Protein AF-A0A524HQW1-F1 (afdb_monomer_lite)

Structure (mmCIF, N/CA/C/O backbone):
data_AF-A0A524HQW1-F1
#
_entry.id   AF-A0A524HQW1-F1
#
loop_
_atom_site.group_PDB
_atom_site.id
_atom_site.type_symbol
_atom_site.label_atom_id
_atom_site.label_alt_id
_atom_site.label_comp_id
_atom_site.label_asym_id
_atom_site.label_entity_id
_atom_site.label_seq_id
_atom_site.pdbx_PDB_ins_code
_atom_site.Cartn_x
_atom_site.Cartn_y
_atom_site.Cartn_z
_atom_site.occupancy
_atom_site.B_iso_or_equiv
_atom_site.auth_seq_id
_atom_site.auth_comp_id
_atom_site.auth_asym_id
_atom_site.auth_atom_id
_atom_site.pdbx_PDB_model_num
ATOM 1 N N . MET A 1 1 ? 0.789 -18.010 2.939 1.00 49.56 1 MET A N 1
ATOM 2 C CA . MET A 1 1 ? 1.273 -16.750 2.344 1.00 49.56 1 MET A CA 1
ATOM 3 C C . MET A 1 1 ? 0.104 -15.800 2.294 1.00 49.56 1 MET A C 1
ATOM 5 O O . MET A 1 1 ? -0.896 -16.125 1.659 1.00 49.56 1 MET A O 1
ATOM 9 N N . ALA A 1 2 ? 0.187 -14.685 3.008 1.00 73.12 2 ALA A N 1
ATOM 10 C CA . ALA A 1 2 ? -0.835 -13.653 2.907 1.00 73.12 2 ALA A CA 1
ATOM 11 C C . ALA A 1 2 ? -0.793 -13.046 1.493 1.00 73.12 2 ALA A C 1
ATOM 13 O O . ALA A 1 2 ? 0.278 -12.903 0.906 1.00 73.12 2 ALA A O 1
ATOM 14 N N . TYR A 1 3 ? -1.942 -12.669 0.930 1.00 48.28 3 TYR A N 1
ATOM 15 C CA . TYR A 1 3 ? -2.033 -12.062 -0.410 1.00 48.28 3 TYR A CA 1
ATOM 16 C C . TYR A 1 3 ? -1.073 -10.865 -0.586 1.00 48.28 3 TYR A C 1
ATOM 18 O O . TYR A 1 3 ? -0.466 -10.681 -1.642 1.00 48.28 3 TYR A O 1
ATOM 26 N N . ALA A 1 4 ? -0.854 -10.115 0.497 1.00 51.84 4 ALA A N 1
ATOM 27 C CA . ALA A 1 4 ? 0.123 -9.036 0.567 1.00 51.84 4 ALA A CA 1
ATOM 28 C C . ALA A 1 4 ? 1.577 -9.506 0.349 1.00 51.84 4 ALA A C 1
ATOM 30 O O . ALA A 1 4 ? 2.300 -8.875 -0.420 1.00 51.84 4 ALA A O 1
ATOM 31 N N . GLU A 1 5 ? 1.989 -10.624 0.956 1.00 58.69 5 GLU A N 1
ATOM 32 C CA . GLU A 1 5 ? 3.339 -11.194 0.801 1.00 58.69 5 GLU A CA 1
ATOM 33 C C . GLU A 1 5 ? 3.582 -11.676 -0.636 1.00 58.69 5 GLU A C 1
ATOM 35 O O . GLU A 1 5 ? 4.668 -11.508 -1.187 1.00 58.69 5 GLU A O 1
ATOM 40 N N . MET A 1 6 ? 2.556 -12.236 -1.286 1.00 70.81 6 MET A N 1
ATOM 41 C CA . MET A 1 6 ? 2.650 -12.685 -2.679 1.00 70.81 6 MET A CA 1
ATOM 42 C C . MET A 1 6 ? 2.834 -11.505 -3.642 1.00 70.81 6 MET A C 1
ATOM 44 O O . MET A 1 6 ? 3.681 -11.554 -4.537 1.00 70.81 6 MET A O 1
ATOM 48 N N . ILE A 1 7 ? 2.070 -10.427 -3.449 1.00 63.47 7 ILE A N 1
ATOM 49 C CA . ILE A 1 7 ? 2.209 -9.202 -4.247 1.00 63.47 7 ILE A CA 1
ATOM 50 C C . ILE A 1 7 ? 3.592 -8.575 -4.037 1.00 63.47 7 ILE A C 1
ATOM 52 O O . ILE A 1 7 ? 4.204 -8.098 -4.994 1.00 63.47 7 ILE A O 1
ATOM 56 N N . GLU A 1 8 ? 4.107 -8.587 -2.809 1.00 62.47 8 GLU A N 1
ATOM 57 C CA . GLU A 1 8 ? 5.439 -8.079 -2.477 1.00 62.47 8 GLU A CA 1
ATOM 58 C C . GLU A 1 8 ? 6.549 -8.877 -3.167 1.00 62.47 8 GLU A C 1
ATOM 60 O O . GLU A 1 8 ? 7.420 -8.298 -3.829 1.00 62.47 8 GLU A O 1
ATOM 65 N N . ALA A 1 9 ? 6.487 -10.206 -3.083 1.00 68.06 9 ALA A N 1
ATOM 66 C CA . ALA A 1 9 ? 7.421 -11.087 -3.770 1.00 68.06 9 ALA A CA 1
ATOM 67 C C . ALA A 1 9 ? 7.384 -10.857 -5.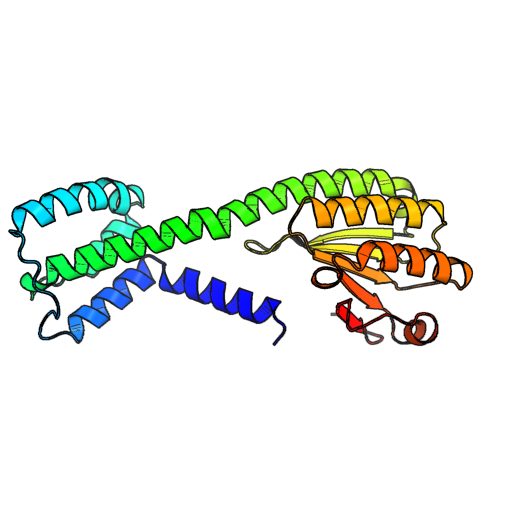290 1.00 68.06 9 ALA A C 1
ATOM 69 O O . ALA A 1 9 ? 8.433 -10.745 -5.931 1.00 68.06 9 ALA A O 1
ATOM 70 N N . TYR A 1 10 ? 6.187 -10.696 -5.861 1.00 72.06 10 TYR A N 1
ATOM 71 C CA . TYR A 1 10 ? 5.995 -10.415 -7.283 1.00 72.06 10 TYR A CA 1
ATOM 72 C C . TYR A 1 10 ? 6.602 -9.068 -7.704 1.00 72.06 10 TYR A C 1
ATOM 74 O O . TYR A 1 10 ? 7.329 -8.986 -8.695 1.00 72.06 10 TYR A O 1
ATOM 82 N N . ARG A 1 11 ? 6.380 -8.003 -6.928 1.00 66.50 11 ARG A N 1
ATOM 83 C CA . ARG A 1 11 ? 6.942 -6.669 -7.202 1.00 66.50 11 ARG A CA 1
ATOM 84 C C . ARG A 1 11 ? 8.461 -6.648 -7.081 1.00 66.50 11 ARG A C 1
ATOM 86 O O . ARG A 1 11 ? 9.137 -6.089 -7.943 1.00 66.50 11 ARG A O 1
ATOM 93 N N . THR A 1 12 ? 8.999 -7.300 -6.054 1.00 75.44 12 THR A N 1
ATOM 94 C CA . THR A 1 12 ? 10.446 -7.430 -5.832 1.00 75.44 12 THR A CA 1
ATOM 95 C C . THR A 1 12 ? 11.108 -8.176 -6.987 1.00 75.44 12 THR A C 1
ATOM 97 O O . THR A 1 12 ? 12.155 -7.763 -7.497 1.00 75.44 12 THR A O 1
ATOM 100 N N . LEU A 1 13 ? 10.460 -9.243 -7.457 1.00 79.56 13 LEU A N 1
ATOM 101 C CA . LEU A 1 13 ? 10.886 -9.988 -8.631 1.00 79.56 13 LEU A CA 1
ATOM 102 C C . LEU A 1 13 ? 10.902 -9.097 -9.881 1.00 79.56 13 LEU A C 1
ATOM 104 O O . LEU A 1 13 ? 11.915 -9.060 -10.580 1.00 79.56 13 LEU A O 1
ATOM 108 N N . TYR A 1 14 ? 9.838 -8.330 -10.133 1.00 75.56 14 TYR A N 1
ATOM 109 C CA . TYR A 1 14 ? 9.765 -7.406 -11.270 1.00 75.56 14 TYR A CA 1
ATOM 110 C C . TYR A 1 14 ? 10.831 -6.309 -11.210 1.00 75.56 14 TYR A C 1
ATOM 112 O O . TYR A 1 14 ? 11.522 -6.080 -12.204 1.00 75.56 14 TYR A O 1
ATOM 120 N N . GLY A 1 15 ? 11.040 -5.685 -10.048 1.00 74.94 15 GLY A N 1
ATOM 121 C CA . GLY A 1 15 ? 12.088 -4.678 -9.860 1.00 74.94 15 GLY A CA 1
ATOM 122 C C . GLY A 1 15 ? 13.489 -5.238 -10.129 1.00 74.94 15 GLY A C 1
ATOM 123 O O . GLY A 1 15 ? 14.315 -4.597 -10.783 1.00 74.94 15 GLY A O 1
ATOM 124 N N . ARG A 1 16 ? 13.751 -6.480 -9.703 1.00 78.81 16 ARG A N 1
ATOM 125 C CA . ARG A 1 16 ? 15.024 -7.162 -9.965 1.00 78.81 16 ARG A CA 1
ATOM 126 C C . ARG A 1 16 ? 15.190 -7.528 -11.442 1.00 78.81 16 ARG A C 1
ATOM 128 O O . ARG A 1 16 ? 16.266 -7.295 -12.001 1.00 78.81 16 ARG A O 1
ATOM 135 N N . LEU A 1 17 ? 14.155 -8.079 -12.077 1.00 79.25 17 LEU A N 1
ATOM 136 C CA . LEU A 1 17 ? 14.180 -8.512 -13.479 1.00 79.25 17 LEU A CA 1
ATOM 137 C C . LEU A 1 17 ? 14.295 -7.337 -14.457 1.00 79.25 17 LEU A C 1
ATOM 139 O O . LEU A 1 17 ? 15.049 -7.428 -15.425 1.00 79.25 17 LEU A O 1
ATOM 143 N N . LEU A 1 18 ? 13.601 -6.231 -14.181 1.00 80.44 18 LEU A N 1
ATOM 144 C CA . LEU A 1 18 ? 13.596 -5.021 -15.011 1.00 80.44 18 LEU A CA 1
ATOM 145 C C . LEU A 1 18 ? 14.717 -4.034 -14.655 1.00 80.44 18 LEU A C 1
ATOM 147 O O . LEU A 1 18 ? 14.847 -2.975 -15.269 1.00 80.44 18 LEU A O 1
ATOM 151 N N . SER A 1 19 ? 15.578 -4.376 -13.693 1.00 78.19 19 SER A N 1
ATOM 152 C CA . SER A 1 19 ? 16.809 -3.625 -13.452 1.00 78.19 19 SER A CA 1
ATOM 153 C C . SER A 1 19 ? 17.717 -3.647 -14.691 1.00 78.19 19 SER A C 1
ATOM 155 O O . SER A 1 19 ? 17.724 -4.612 -15.456 1.00 78.19 19 SER A O 1
ATOM 157 N N . ASN A 1 20 ? 18.563 -2.622 -14.867 1.00 75.38 20 ASN A N 1
ATOM 158 C CA . ASN A 1 20 ? 19.524 -2.571 -15.986 1.00 75.38 20 ASN A CA 1
ATOM 159 C C . ASN A 1 20 ? 20.393 -3.847 -16.055 1.00 75.38 20 ASN A C 1
ATOM 161 O O . ASN A 1 20 ? 20.701 -4.344 -17.137 1.00 75.38 20 ASN A O 1
ATOM 165 N N . ARG A 1 21 ? 20.764 -4.403 -14.891 1.00 77.12 21 ARG A N 1
ATOM 166 C CA . ARG A 1 21 ? 21.518 -5.658 -14.780 1.00 77.12 21 ARG A CA 1
ATOM 167 C C . ARG A 1 21 ? 20.667 -6.873 -15.153 1.00 77.12 21 ARG A C 1
ATOM 169 O O . ARG A 1 21 ? 21.182 -7.768 -15.823 1.00 77.12 21 ARG A O 1
ATOM 176 N N . GLY A 1 22 ? 19.406 -6.914 -14.726 1.00 79.44 22 GLY A N 1
ATOM 177 C CA . GLY A 1 22 ? 18.454 -7.978 -15.053 1.00 79.44 22 GLY A CA 1
ATOM 178 C C . GLY A 1 22 ? 18.205 -8.070 -16.556 1.00 79.44 22 GLY A C 1
ATOM 179 O O . GLY A 1 22 ? 18.430 -9.130 -17.142 1.00 79.44 22 GLY A O 1
ATOM 180 N N . ILE A 1 23 ? 17.890 -6.936 -17.190 1.00 80.69 23 ILE A N 1
ATOM 181 C CA . ILE A 1 23 ? 17.691 -6.820 -18.642 1.00 80.69 23 ILE A CA 1
ATOM 182 C C . ILE A 1 23 ? 18.947 -7.288 -19.392 1.00 80.69 23 ILE A C 1
ATOM 184 O O . ILE A 1 23 ? 18.873 -8.206 -20.209 1.00 80.69 23 ILE A O 1
ATOM 188 N N . ALA A 1 24 ? 20.125 -6.752 -19.051 1.00 80.62 24 ALA A N 1
ATOM 189 C CA . ALA A 1 24 ? 21.382 -7.135 -19.697 1.00 80.62 24 ALA A CA 1
ATOM 190 C C . ALA A 1 24 ? 21.713 -8.631 -19.539 1.00 80.62 24 ALA A C 1
ATOM 192 O O . ALA A 1 24 ? 22.218 -9.261 -20.468 1.00 80.62 24 ALA A O 1
ATOM 193 N N . THR A 1 25 ? 21.435 -9.213 -18.367 1.00 82.25 25 THR A N 1
ATOM 194 C CA . THR A 1 25 ? 21.687 -10.639 -18.102 1.00 82.25 25 THR A CA 1
ATOM 195 C C . THR A 1 25 ? 20.730 -11.521 -18.896 1.00 82.25 25 THR A C 1
ATOM 197 O O . THR A 1 25 ? 21.169 -12.499 -19.499 1.00 82.25 25 THR A O 1
ATOM 200 N N . ARG A 1 26 ? 19.444 -11.150 -18.965 1.00 83.19 26 ARG A N 1
ATOM 201 C CA . ARG A 1 26 ? 18.435 -11.855 -19.766 1.00 83.19 26 ARG A CA 1
ATOM 202 C C . ARG A 1 26 ? 18.827 -11.878 -21.237 1.00 83.19 26 ARG A C 1
ATOM 204 O O . ARG A 1 26 ? 18.842 -12.943 -21.843 1.00 83.19 26 ARG A O 1
ATOM 211 N N . ILE A 1 27 ? 19.201 -10.722 -21.779 1.00 82.06 27 ILE A N 1
ATOM 212 C CA . ILE A 1 27 ? 19.618 -10.571 -23.175 1.00 82.06 27 ILE A CA 1
ATOM 213 C C . ILE A 1 27 ? 20.870 -11.397 -23.457 1.00 82.06 27 ILE A C 1
ATOM 215 O O . ILE A 1 27 ? 20.902 -12.149 -24.426 1.00 82.06 27 ILE A O 1
ATOM 219 N N . ARG A 1 28 ? 21.878 -11.339 -22.578 1.00 81.19 28 ARG A N 1
ATOM 220 C CA . ARG A 1 28 ? 23.098 -12.139 -22.733 1.00 81.19 28 ARG A CA 1
ATOM 221 C C . ARG A 1 28 ? 22.807 -13.640 -22.717 1.00 81.19 28 ARG A C 1
ATOM 223 O O . ARG A 1 28 ? 23.351 -14.366 -23.543 1.00 81.19 28 ARG A O 1
ATOM 230 N N . ASN A 1 29 ? 21.949 -14.101 -21.808 1.00 83.25 29 ASN A N 1
ATOM 231 C CA . ASN A 1 29 ? 21.549 -15.506 -21.744 1.00 83.25 29 ASN A CA 1
ATOM 232 C C . ASN A 1 29 ? 20.773 -15.910 -23.007 1.00 83.25 29 ASN A C 1
ATOM 234 O O . ASN A 1 29 ? 21.083 -16.932 -23.613 1.00 83.25 29 ASN A O 1
ATOM 238 N N . LYS A 1 30 ? 19.839 -15.069 -23.466 1.00 80.12 30 LYS A N 1
ATOM 239 C CA . LYS A 1 30 ? 19.065 -15.273 -24.698 1.00 80.12 30 LYS A CA 1
ATOM 240 C C . LYS A 1 30 ? 19.993 -15.417 -25.912 1.00 80.12 30 LYS A C 1
ATOM 242 O O . LYS A 1 30 ? 19.949 -16.423 -26.606 1.00 80.12 30 LYS A O 1
ATOM 247 N N . VAL A 1 31 ? 20.919 -14.481 -26.098 1.00 80.25 31 VAL A N 1
ATOM 248 C CA . VAL A 1 31 ? 21.920 -14.487 -27.181 1.00 80.25 31 VAL A CA 1
ATOM 249 C C . VAL A 1 31 ? 22.881 -15.678 -27.104 1.00 80.25 31 VAL A C 1
ATOM 251 O O . VAL A 1 31 ? 23.280 -16.212 -28.138 1.00 80.25 31 VAL A O 1
ATOM 254 N N . ARG A 1 32 ? 23.272 -16.102 -25.895 1.00 79.25 32 ARG A N 1
ATOM 255 C CA . ARG A 1 32 ? 24.172 -17.249 -25.698 1.00 79.25 32 ARG A CA 1
ATOM 256 C C . ARG A 1 32 ? 23.538 -18.558 -26.178 1.00 79.25 32 ARG A C 1
ATOM 258 O O . ARG A 1 32 ? 24.255 -19.388 -26.729 1.00 79.25 32 ARG A O 1
ATOM 265 N N . HIS A 1 33 ? 22.231 -18.727 -25.983 1.00 77.81 33 HIS A N 1
ATOM 266 C CA . HIS A 1 33 ? 21.520 -19.974 -26.286 1.00 77.81 33 HIS A CA 1
ATOM 267 C C . HIS A 1 33 ? 20.757 -19.961 -27.624 1.00 77.81 33 HIS A C 1
ATOM 269 O O . HIS A 1 33 ? 20.401 -21.024 -28.124 1.00 77.81 33 HIS A O 1
ATOM 275 N N . LEU A 1 34 ? 20.539 -18.796 -28.245 1.00 68.25 34 LEU A N 1
ATOM 276 C CA . LEU A 1 34 ? 19.904 -18.694 -29.563 1.00 68.25 34 LEU A CA 1
ATOM 277 C C . LEU A 1 34 ? 20.925 -18.800 -30.703 1.00 68.25 34 LEU A C 1
ATOM 279 O O . LEU A 1 34 ? 21.698 -17.881 -30.973 1.00 68.25 34 LEU A O 1
ATOM 283 N N . THR A 1 35 ? 20.880 -19.928 -31.412 1.00 59.62 35 THR A N 1
ATOM 284 C CA . THR A 1 35 ? 21.705 -20.199 -32.603 1.00 59.62 35 THR A CA 1
ATOM 285 C C . THR A 1 35 ? 21.076 -19.654 -33.894 1.00 59.62 35 THR A C 1
ATOM 287 O O . THR A 1 35 ? 21.794 -19.328 -34.837 1.00 59.62 35 THR A O 1
ATOM 290 N N . ARG A 1 36 ? 19.743 -19.506 -33.947 1.00 57.22 36 ARG A N 1
ATOM 291 C CA . ARG A 1 36 ? 18.997 -18.903 -35.066 1.00 57.22 36 ARG A CA 1
ATOM 292 C C . ARG A 1 36 ? 17.870 -18.013 -34.520 1.00 57.22 36 ARG A C 1
ATOM 294 O O . ARG A 1 36 ? 17.088 -18.506 -33.710 1.00 57.22 36 ARG A O 1
ATOM 301 N N . PRO A 1 37 ? 17.773 -16.733 -34.915 1.00 60.28 37 PRO A N 1
ATOM 302 C CA . PRO A 1 37 ? 16.653 -15.886 -34.520 1.00 60.28 37 PRO A CA 1
ATOM 303 C C . PRO A 1 37 ? 15.364 -16.375 -35.199 1.00 60.28 37 PRO A C 1
ATOM 305 O O . PRO A 1 37 ? 15.306 -16.502 -36.421 1.00 60.28 37 PRO A O 1
ATOM 308 N N . VAL A 1 38 ? 14.338 -16.672 -34.399 1.00 53.91 38 VAL A N 1
ATOM 309 C CA . VAL A 1 38 ? 12.981 -16.987 -34.869 1.00 53.91 38 VAL A CA 1
ATOM 310 C C . VAL A 1 38 ? 12.266 -15.654 -35.073 1.00 53.91 38 VAL A C 1
ATOM 312 O O . VAL A 1 38 ? 11.661 -15.126 -34.149 1.00 53.91 38 VAL A O 1
ATOM 315 N N . GLY A 1 39 ? 12.445 -15.050 -36.245 1.00 50.66 39 GLY A N 1
ATOM 316 C CA . GLY A 1 39 ? 11.877 -13.738 -36.560 1.00 50.66 39 GLY A CA 1
ATOM 317 C C . GLY A 1 39 ? 12.794 -12.943 -37.474 1.00 50.66 39 GLY A C 1
ATOM 318 O O . GLY A 1 39 ? 13.579 -12.120 -37.015 1.00 50.66 39 GLY A O 1
ATOM 319 N N . GLY A 1 40 ? 12.731 -13.227 -38.774 1.00 46.81 40 GLY A N 1
ATOM 320 C CA . GLY A 1 40 ? 13.289 -12.341 -39.788 1.00 46.81 40 GLY A CA 1
ATOM 321 C C . GLY A 1 40 ? 12.290 -11.221 -40.045 1.00 46.81 40 GLY A C 1
ATOM 322 O O . GLY A 1 40 ? 11.247 -11.459 -40.646 1.00 46.81 40 GLY A O 1
ATOM 323 N N . SER A 1 41 ? 12.580 -10.014 -39.572 1.00 47.81 41 SER A N 1
ATOM 324 C CA . SER A 1 41 ? 11.878 -8.818 -40.020 1.00 47.81 41 SER A CA 1
ATOM 325 C C . SER A 1 41 ? 12.214 -8.585 -41.499 1.00 47.81 41 SER A C 1
ATOM 327 O O . SER A 1 41 ? 13.379 -8.531 -41.881 1.00 47.81 41 SER A O 1
ATOM 329 N N . VAL A 1 42 ? 11.181 -8.489 -42.340 1.00 49.06 42 VAL A N 1
ATOM 330 C CA . VAL A 1 42 ? 11.277 -8.295 -43.805 1.00 49.06 42 VAL A CA 1
ATOM 331 C C . VAL A 1 42 ? 11.760 -6.872 -44.165 1.00 49.06 42 VAL A C 1
ATOM 333 O O . VAL A 1 42 ? 12.063 -6.585 -45.318 1.00 49.06 42 VAL A O 1
ATOM 336 N N . GLU A 1 43 ? 11.883 -5.975 -43.180 1.00 50.50 43 GLU A N 1
ATOM 337 C CA . GLU A 1 43 ? 12.343 -4.595 -43.374 1.00 50.50 43 GLU A CA 1
ATOM 338 C C . GLU A 1 43 ? 13.882 -4.485 -43.473 1.00 50.50 43 GLU A C 1
ATOM 340 O O . GLU A 1 43 ? 14.609 -5.151 -42.728 1.00 50.50 43 GLU A O 1
ATOM 345 N N . PRO A 1 44 ? 14.417 -3.587 -44.318 1.00 58.94 44 PRO A N 1
ATOM 346 C CA . PRO A 1 44 ? 15.853 -3.355 -44.436 1.00 58.94 44 PRO A CA 1
ATOM 347 C C . PRO A 1 44 ? 16.472 -2.840 -43.123 1.00 58.94 44 PRO A C 1
ATOM 349 O O . PRO A 1 44 ? 15.961 -1.943 -42.453 1.00 58.94 44 PRO A O 1
ATOM 352 N N . MET A 1 45 ? 17.648 -3.379 -42.786 1.00 55.59 45 MET A N 1
ATOM 353 C CA . MET A 1 45 ? 18.391 -3.160 -41.532 1.00 55.59 45 MET A CA 1
ATOM 354 C C . MET A 1 45 ? 18.614 -1.675 -41.176 1.00 55.59 45 MET A C 1
ATOM 356 O O . MET A 1 45 ? 18.698 -1.329 -40.001 1.00 55.59 45 MET A O 1
ATOM 360 N N . ARG A 1 46 ? 18.675 -0.786 -42.178 1.00 59.41 46 ARG A N 1
ATOM 361 C CA . ARG A 1 46 ? 18.866 0.664 -41.998 1.00 59.41 46 ARG A CA 1
ATOM 362 C C . ARG A 1 46 ? 17.619 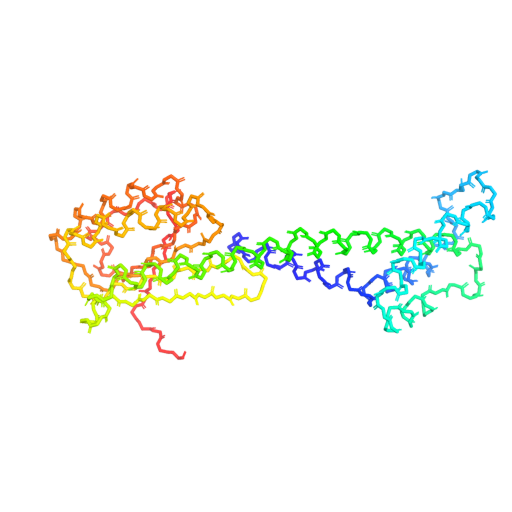1.385 -41.476 1.00 59.41 46 ARG A C 1
ATOM 364 O O . ARG A 1 46 ? 17.753 2.289 -40.658 1.00 59.41 46 ARG A O 1
ATOM 371 N N . GLU A 1 47 ? 16.425 0.972 -41.891 1.00 61.91 47 GLU A N 1
ATOM 372 C CA . GLU A 1 47 ? 15.170 1.589 -41.436 1.00 61.91 47 GLU A CA 1
ATOM 373 C C . GLU A 1 47 ? 14.826 1.163 -40.008 1.00 61.91 47 GLU A C 1
ATOM 375 O O . GLU A 1 47 ? 14.394 1.984 -39.195 1.00 61.91 47 GLU A O 1
ATOM 380 N N . GLN A 1 48 ? 15.118 -0.094 -39.664 1.00 58.84 48 GLN A N 1
ATOM 381 C CA . GLN A 1 48 ? 15.034 -0.575 -38.285 1.00 58.84 48 GLN A CA 1
ATOM 382 C C . GLN A 1 48 ? 16.029 0.169 -37.388 1.00 58.84 48 GLN A C 1
ATOM 384 O O . GLN A 1 48 ? 15.652 0.615 -36.309 1.00 58.84 48 GLN A O 1
ATOM 389 N N . LEU A 1 49 ? 17.270 0.382 -37.845 1.00 58.56 49 LEU A N 1
ATOM 390 C CA . LEU A 1 49 ? 18.280 1.145 -37.104 1.00 58.56 49 LEU A CA 1
ATOM 391 C C . LEU A 1 49 ? 17.852 2.595 -36.840 1.00 58.56 49 LEU A C 1
ATOM 393 O O . LEU A 1 49 ? 18.015 3.051 -35.716 1.00 58.56 49 LEU A O 1
ATOM 397 N N . ALA A 1 50 ? 17.245 3.290 -37.806 1.00 63.66 50 ALA A N 1
ATOM 398 C CA . ALA A 1 50 ? 16.778 4.669 -37.619 1.00 63.66 50 ALA A CA 1
ATOM 399 C C . ALA A 1 50 ? 15.594 4.777 -36.632 1.00 63.66 50 ALA A C 1
ATOM 401 O O . ALA A 1 50 ? 15.551 5.682 -35.793 1.00 63.66 50 ALA A O 1
ATOM 402 N N . LYS A 1 51 ? 14.643 3.828 -36.678 1.00 60.47 51 LYS A N 1
ATOM 403 C CA . LYS A 1 51 ? 13.540 3.735 -35.697 1.00 60.47 51 LYS A CA 1
ATOM 404 C C . LYS A 1 51 ? 14.076 3.400 -34.293 1.00 60.47 51 LYS A C 1
ATOM 406 O O . LYS A 1 51 ? 13.625 3.974 -33.301 1.00 60.47 51 LYS A O 1
ATOM 411 N N . LEU A 1 52 ? 15.070 2.515 -34.213 1.00 59.34 52 LEU A N 1
ATOM 412 C CA . LEU A 1 52 ? 15.731 2.100 -32.973 1.00 59.34 52 LEU A CA 1
ATOM 413 C C . LEU A 1 52 ? 16.604 3.205 -32.367 1.00 59.34 52 LEU A C 1
ATOM 415 O O . LEU A 1 52 ? 16.604 3.376 -31.151 1.00 59.34 52 LEU A O 1
ATOM 419 N N . GLU A 1 53 ? 17.306 3.981 -33.190 1.00 61.03 53 GLU A N 1
ATOM 420 C CA . GLU A 1 53 ? 18.180 5.077 -32.769 1.00 61.03 53 GLU A CA 1
ATOM 421 C C . GLU A 1 53 ? 17.401 6.132 -31.980 1.00 61.03 53 GLU A C 1
ATOM 423 O O . GLU A 1 53 ? 17.811 6.508 -30.883 1.00 61.03 53 GLU A O 1
ATOM 428 N N . ARG A 1 54 ? 16.214 6.533 -32.454 1.00 62.97 54 ARG A N 1
ATOM 429 C CA . ARG A 1 54 ? 15.361 7.487 -31.727 1.00 62.97 54 ARG A CA 1
ATOM 430 C C . ARG A 1 54 ? 14.973 6.982 -30.337 1.00 62.97 54 ARG A C 1
ATOM 432 O O . ARG A 1 54 ? 14.987 7.764 -29.390 1.00 62.97 54 ARG A O 1
ATOM 439 N N . ILE A 1 55 ? 14.671 5.694 -30.194 1.00 58.25 55 ILE A N 1
ATOM 440 C CA . ILE A 1 55 ? 14.226 5.101 -28.924 1.00 58.25 55 ILE A CA 1
ATOM 441 C C . ILE A 1 55 ? 15.413 4.848 -27.984 1.00 58.25 55 ILE A C 1
ATOM 443 O O . ILE A 1 55 ? 15.315 5.076 -26.781 1.00 58.25 55 ILE A O 1
ATOM 447 N N . VAL A 1 56 ? 16.563 4.432 -28.516 1.00 61.34 56 VAL A N 1
ATOM 448 C CA . VAL A 1 56 ? 17.802 4.237 -27.749 1.00 61.34 56 VAL A CA 1
ATOM 449 C C . VAL A 1 56 ? 18.355 5.580 -27.264 1.00 61.34 56 VAL A C 1
ATOM 451 O O . VAL A 1 56 ? 18.721 5.695 -26.095 1.00 61.34 56 VAL A O 1
ATOM 454 N N . ILE A 1 57 ? 18.347 6.620 -28.100 1.00 60.28 57 ILE A N 1
ATOM 455 C CA . ILE A 1 57 ? 18.807 7.960 -27.713 1.00 60.28 57 ILE A CA 1
ATOM 456 C C . ILE A 1 57 ? 17.881 8.575 -26.657 1.00 60.28 57 ILE A C 1
ATOM 458 O O . ILE A 1 57 ? 18.363 9.099 -25.657 1.00 60.28 57 ILE A O 1
ATOM 462 N N . HIS A 1 58 ? 16.560 8.447 -26.796 1.00 57.94 58 HIS A N 1
ATOM 463 C CA . HIS A 1 58 ? 15.629 9.020 -25.814 1.00 57.94 58 HIS A CA 1
ATOM 464 C C . HIS A 1 58 ? 15.399 8.122 -24.581 1.00 57.94 58 HIS A C 1
ATOM 466 O O . HIS A 1 58 ? 14.930 8.611 -23.559 1.00 57.94 58 HIS A O 1
ATOM 472 N N . GLY A 1 59 ? 15.743 6.827 -24.636 1.00 57.62 59 GLY A N 1
ATOM 473 C CA . GLY A 1 59 ? 15.492 5.855 -23.561 1.00 57.62 59 GLY A CA 1
ATOM 474 C C . GLY A 1 59 ? 16.745 5.306 -22.864 1.00 57.62 59 GLY A C 1
ATOM 475 O O . GLY A 1 59 ? 16.812 5.270 -21.633 1.00 57.62 59 GLY A O 1
ATOM 476 N N . VAL A 1 60 ? 17.764 4.865 -23.610 1.00 58.12 60 VAL A N 1
ATOM 477 C CA . VAL A 1 60 ? 19.012 4.315 -23.040 1.00 58.12 60 VAL A CA 1
ATOM 478 C C . VAL A 1 60 ? 19.915 5.439 -22.532 1.00 58.12 60 VAL A C 1
ATOM 480 O O . VAL A 1 60 ? 20.386 5.350 -21.397 1.00 58.12 60 VAL A O 1
ATOM 483 N N . LEU A 1 61 ? 20.120 6.505 -23.318 1.00 55.41 61 LEU A N 1
ATOM 484 C CA . LEU A 1 61 ? 20.984 7.628 -22.913 1.00 55.41 61 LEU A CA 1
ATOM 485 C C . LEU A 1 61 ? 20.366 8.457 -21.776 1.00 55.41 61 LEU A C 1
ATOM 487 O O . LEU A 1 61 ? 21.083 8.843 -20.854 1.00 55.41 61 LEU A O 1
ATOM 491 N N . ALA A 1 62 ? 19.039 8.625 -21.752 1.00 56.28 62 ALA A N 1
ATOM 492 C CA . ALA A 1 62 ? 18.327 9.290 -20.652 1.00 56.28 62 ALA A CA 1
ATOM 493 C C . ALA A 1 62 ? 18.450 8.556 -19.295 1.00 56.28 62 ALA A C 1
ATOM 495 O O . ALA A 1 62 ? 18.188 9.131 -18.244 1.00 56.28 62 ALA A O 1
ATOM 496 N N . GLY A 1 63 ? 18.865 7.281 -19.296 1.00 57.31 63 GLY A N 1
ATOM 497 C CA . GLY A 1 63 ? 19.050 6.462 -18.093 1.00 57.31 63 GLY A CA 1
ATOM 498 C C . GLY A 1 63 ? 20.432 6.532 -17.435 1.00 57.31 63 GLY A C 1
ATOM 499 O O . GLY A 1 63 ? 20.676 5.775 -16.490 1.00 57.31 63 GLY A O 1
ATOM 500 N N . GLY A 1 64 ? 21.334 7.379 -17.942 1.00 64.56 64 GLY A N 1
ATOM 501 C CA . GLY A 1 64 ? 22.667 7.625 -17.387 1.00 64.56 64 GLY A CA 1
ATOM 502 C C . GLY A 1 64 ? 23.742 6.583 -17.741 1.00 64.56 64 GLY A C 1
ATOM 503 O O . GLY A 1 64 ? 23.474 5.516 -18.299 1.00 64.56 64 GLY A O 1
ATOM 504 N N . VAL A 1 65 ? 24.995 6.885 -17.367 1.00 65.56 65 VAL A N 1
ATOM 505 C CA . VAL A 1 65 ? 26.218 6.125 -17.721 1.00 65.56 65 VAL A CA 1
ATOM 506 C C . VAL A 1 65 ? 26.133 4.638 -17.346 1.00 65.56 65 VAL A C 1
ATOM 508 O O . VAL A 1 65 ? 26.575 3.771 -18.100 1.00 65.56 65 VAL A O 1
ATOM 511 N N . SER A 1 66 ? 25.492 4.308 -16.221 1.00 67.62 66 SER A N 1
ATOM 512 C CA . SER A 1 66 ? 25.284 2.916 -15.794 1.00 67.62 66 SER A CA 1
ATOM 513 C C . SER A 1 66 ? 24.492 2.093 -16.823 1.00 67.62 66 SER A C 1
ATOM 515 O O . SER A 1 66 ? 24.843 0.944 -17.108 1.00 67.62 66 SER A O 1
ATOM 517 N N . ARG A 1 67 ? 23.445 2.674 -17.427 1.00 68.56 67 ARG A N 1
ATOM 518 C CA . ARG A 1 67 ? 22.598 1.993 -18.420 1.00 68.56 67 ARG A CA 1
ATOM 519 C C . ARG A 1 67 ? 23.366 1.747 -19.722 1.00 68.56 67 ARG A C 1
ATOM 521 O O . ARG A 1 67 ? 23.262 0.657 -20.281 1.00 68.56 67 ARG A O 1
ATOM 528 N N . ILE A 1 68 ? 24.210 2.698 -20.124 1.00 70.62 68 ILE A N 1
ATOM 529 C CA . ILE A 1 68 ? 25.098 2.590 -21.293 1.00 70.62 68 ILE A CA 1
ATOM 530 C C . ILE A 1 68 ? 26.088 1.432 -21.118 1.00 70.62 68 ILE A C 1
ATOM 532 O O . ILE A 1 68 ? 26.230 0.596 -22.008 1.00 70.62 68 ILE A O 1
ATOM 536 N N . VAL A 1 69 ? 26.716 1.310 -19.944 1.00 73.81 69 VAL A N 1
ATOM 537 C CA . VAL A 1 69 ? 27.665 0.219 -19.659 1.00 73.81 69 VAL A CA 1
ATOM 538 C C . VAL A 1 69 ? 26.987 -1.152 -19.733 1.00 73.81 69 VAL A C 1
ATOM 540 O O . VAL A 1 69 ? 27.556 -2.101 -20.275 1.00 73.81 69 VAL A O 1
ATOM 543 N N . HIS A 1 70 ? 25.769 -1.282 -19.202 1.00 75.38 70 HIS A N 1
ATOM 544 C CA . HIS A 1 70 ? 25.017 -2.537 -19.265 1.00 75.38 70 HIS A CA 1
ATOM 545 C C . HIS A 1 70 ? 24.553 -2.882 -20.683 1.00 75.38 70 HIS A C 1
ATOM 547 O O . HIS A 1 70 ? 24.619 -4.054 -21.060 1.00 75.38 70 HIS A O 1
ATOM 553 N N . PHE A 1 71 ? 24.147 -1.878 -21.461 1.00 75.12 71 PHE A N 1
ATOM 554 C CA . PHE A 1 71 ? 23.799 -2.027 -22.870 1.00 75.12 71 PHE A CA 1
ATOM 555 C C . PHE A 1 71 ? 24.997 -2.534 -23.680 1.00 75.12 71 PHE A C 1
ATOM 557 O O . PHE A 1 71 ? 24.924 -3.619 -24.256 1.00 75.12 71 PHE A O 1
ATOM 564 N N . LEU A 1 72 ? 26.138 -1.839 -23.615 1.00 75.44 72 LEU A N 1
ATOM 565 C CA . LEU A 1 72 ? 27.363 -2.228 -24.321 1.00 75.44 72 LEU A CA 1
ATOM 566 C C . LEU A 1 72 ? 27.815 -3.645 -23.935 1.00 75.44 72 LEU A C 1
ATOM 568 O O . LEU A 1 72 ? 28.052 -4.484 -24.797 1.00 75.44 72 LEU A O 1
ATOM 572 N N . ARG A 1 73 ? 27.807 -3.978 -22.637 1.00 76.31 73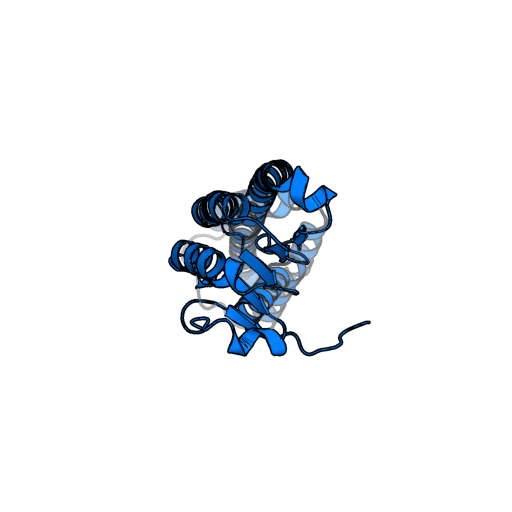 ARG A N 1
ATOM 573 C CA . ARG A 1 73 ? 28.166 -5.322 -22.139 1.00 76.31 73 ARG A CA 1
ATOM 574 C C . ARG A 1 73 ? 27.218 -6.447 -22.571 1.00 76.31 73 ARG A C 1
ATOM 576 O O . ARG A 1 73 ? 27.515 -7.615 -22.296 1.00 76.31 73 ARG A O 1
ATOM 583 N N . SER A 1 74 ? 26.062 -6.130 -23.143 1.00 73.38 74 SER A N 1
ATOM 584 C CA . SER A 1 74 ? 25.099 -7.116 -23.649 1.00 73.38 74 SER A CA 1
ATOM 585 C C . SER A 1 74 ? 25.169 -7.303 -25.166 1.00 73.38 74 SER A C 1
ATOM 587 O O . SER A 1 74 ? 24.517 -8.208 -25.685 1.00 73.38 74 SER A O 1
ATOM 589 N N . LEU A 1 75 ? 25.974 -6.496 -25.870 1.00 76.38 75 LEU A N 1
ATOM 590 C CA . LEU A 1 75 ? 26.094 -6.576 -27.319 1.00 76.38 75 LEU A CA 1
ATOM 591 C C . LEU A 1 75 ? 26.839 -7.854 -27.754 1.00 76.38 75 LEU A C 1
ATOM 593 O O . LEU A 1 75 ? 27.895 -8.187 -27.207 1.00 76.38 75 LEU A O 1
ATOM 597 N N . PRO A 1 76 ? 26.324 -8.578 -28.762 1.00 72.88 76 PRO A N 1
ATOM 598 C CA . PRO A 1 76 ? 26.967 -9.748 -29.341 1.00 72.88 76 PRO A CA 1
ATOM 599 C C . PRO A 1 76 ? 28.081 -9.326 -30.304 1.00 72.88 76 PRO A C 1
ATOM 601 O O . PRO A 1 76 ? 27.929 -9.437 -31.518 1.00 72.88 76 PRO A O 1
ATOM 604 N N . TYR A 1 77 ? 29.222 -8.882 -29.768 1.00 72.00 77 TYR A N 1
ATOM 605 C CA . TYR A 1 77 ? 30.380 -8.449 -30.569 1.00 72.00 77 TYR A CA 1
ATOM 606 C C . TYR A 1 77 ? 30.825 -9.496 -31.606 1.00 72.00 77 TYR A C 1
ATOM 608 O O . TYR A 1 77 ? 31.214 -9.152 -32.715 1.00 72.00 77 TYR A O 1
ATOM 616 N N . LEU A 1 78 ? 30.699 -10.784 -31.269 1.00 71.88 78 LEU A N 1
ATOM 617 C CA . LEU A 1 78 ? 31.079 -11.909 -32.130 1.00 71.88 78 LEU A CA 1
ATOM 618 C C . LEU A 1 78 ? 29.958 -12.373 -33.082 1.00 71.88 78 LEU A C 1
ATOM 620 O O . LEU A 1 78 ? 30.187 -13.239 -33.923 1.00 71.88 78 LEU A O 1
ATOM 624 N N . ARG A 1 79 ? 28.725 -11.862 -32.938 1.00 72.56 79 ARG A N 1
ATOM 625 C CA . ARG A 1 79 ? 27.548 -12.277 -33.727 1.00 72.56 79 ARG A CA 1
ATOM 626 C C . ARG A 1 79 ? 26.670 -11.062 -34.076 1.00 72.56 79 ARG A C 1
ATOM 628 O O . ARG A 1 79 ? 25.553 -10.952 -33.566 1.00 72.56 79 ARG A O 1
ATOM 635 N N . PRO A 1 80 ? 27.123 -10.170 -34.980 1.00 72.56 80 PRO A N 1
ATOM 636 C CA . PRO A 1 80 ? 26.443 -8.902 -35.270 1.00 72.56 80 PRO A CA 1
ATOM 637 C C . PRO A 1 80 ? 25.033 -9.075 -35.858 1.00 72.56 80 PRO A C 1
ATOM 639 O O . PRO A 1 80 ? 24.189 -8.199 -35.710 1.00 72.56 80 PRO A O 1
ATOM 642 N N . ARG A 1 81 ? 24.722 -10.235 -36.452 1.00 70.38 81 ARG A N 1
ATOM 643 C CA . ARG A 1 81 ? 23.369 -10.563 -36.943 1.00 70.38 81 ARG A CA 1
ATOM 644 C C . ARG A 1 81 ? 22.306 -10.624 -35.835 1.00 70.38 81 ARG A C 1
ATOM 646 O O . ARG A 1 81 ? 21.125 -10.540 -36.136 1.00 70.38 81 ARG A O 1
ATOM 653 N N . LEU A 1 82 ? 22.712 -10.763 -34.570 1.00 71.38 82 LEU A N 1
ATOM 654 C CA . LEU A 1 82 ? 21.815 -10.762 -33.408 1.00 71.38 82 LEU A CA 1
ATOM 655 C C . LEU A 1 82 ? 21.621 -9.360 -32.806 1.00 71.38 82 LEU A C 1
ATOM 657 O O . LEU A 1 82 ? 20.882 -9.219 -31.834 1.00 71.38 82 LEU A O 1
ATOM 661 N N . LEU A 1 83 ? 22.273 -8.327 -33.357 1.00 69.88 83 LEU A N 1
ATOM 662 C CA . LEU A 1 83 ? 22.134 -6.952 -32.874 1.00 69.88 83 LEU A CA 1
ATOM 663 C C . LEU A 1 83 ? 20.682 -6.451 -32.907 1.00 69.88 83 LEU A C 1
ATOM 665 O O . LEU A 1 83 ? 20.257 -5.932 -31.878 1.00 69.88 83 LEU A O 1
ATOM 669 N N . PRO A 1 84 ? 19.892 -6.640 -33.986 1.00 70.50 84 PRO A N 1
ATOM 670 C CA . PRO A 1 84 ? 18.502 -6.178 -34.005 1.00 70.50 84 PRO A CA 1
ATOM 671 C C . PRO A 1 84 ? 17.669 -6.769 -32.859 1.00 70.50 84 PRO A C 1
ATOM 673 O O . PRO A 1 84 ? 17.008 -6.029 -32.139 1.00 70.50 84 PRO A O 1
ATOM 676 N N . LEU A 1 85 ? 17.813 -8.077 -32.606 1.00 73.94 85 LEU A N 1
ATOM 677 C CA . LEU A 1 85 ? 17.141 -8.786 -31.511 1.00 73.94 85 LEU A CA 1
ATOM 678 C C . LEU A 1 85 ? 17.514 -8.220 -30.132 1.00 73.94 85 LEU A C 1
ATOM 680 O O . LEU A 1 85 ? 16.672 -8.088 -29.251 1.00 73.94 85 LEU A O 1
ATOM 684 N N . VAL A 1 86 ? 18.792 -7.899 -29.930 1.00 77.06 86 VAL A N 1
ATOM 685 C CA . VAL A 1 86 ? 19.292 -7.328 -28.671 1.00 77.06 86 VAL A CA 1
ATOM 686 C C . VAL A 1 86 ? 18.719 -5.941 -28.433 1.00 77.06 86 VAL A C 1
ATOM 688 O O . VAL A 1 86 ? 18.357 -5.617 -27.303 1.00 77.06 86 VAL A O 1
ATOM 691 N N . ILE A 1 87 ? 18.634 -5.129 -29.485 1.00 71.06 87 ILE A N 1
ATOM 692 C CA . ILE A 1 87 ? 18.087 -3.782 -29.381 1.00 71.06 87 ILE A CA 1
ATOM 693 C C . ILE A 1 87 ? 16.579 -3.850 -29.107 1.00 71.06 87 ILE A C 1
ATOM 695 O O . ILE A 1 87 ? 16.111 -3.170 -28.197 1.00 71.06 87 ILE A O 1
ATOM 699 N N . GLU A 1 88 ? 15.834 -4.703 -29.814 1.00 72.62 88 GLU A N 1
ATOM 700 C CA . GLU A 1 88 ? 14.401 -4.923 -29.578 1.00 72.62 88 GLU A CA 1
ATOM 701 C C . GLU A 1 88 ? 14.125 -5.360 -28.131 1.00 72.62 88 GLU A C 1
ATOM 703 O O . GLU A 1 88 ? 13.306 -4.754 -27.437 1.00 72.62 88 GLU A O 1
ATOM 708 N N . ASP A 1 89 ? 14.877 -6.338 -27.617 1.00 75.69 89 ASP A N 1
ATOM 709 C CA . ASP A 1 89 ? 14.738 -6.792 -26.231 1.00 75.69 89 ASP A CA 1
ATOM 710 C C . ASP A 1 89 ? 15.060 -5.682 -25.208 1.00 75.69 89 ASP A C 1
ATOM 712 O O . ASP A 1 89 ? 14.442 -5.638 -24.139 1.00 75.69 89 ASP A O 1
ATOM 716 N N . TRP A 1 90 ? 16.008 -4.787 -25.513 1.00 77.75 90 TRP A N 1
ATOM 717 C CA . TRP A 1 90 ? 16.303 -3.617 -24.679 1.00 77.75 90 TRP A CA 1
ATOM 718 C C . TRP A 1 90 ? 15.171 -2.599 -24.699 1.00 77.75 90 TRP A C 1
ATOM 720 O O . TRP A 1 90 ? 14.811 -2.095 -23.636 1.00 77.75 90 TRP A O 1
ATOM 730 N N . VAL A 1 91 ? 14.596 -2.314 -25.870 1.00 75.94 91 VAL A N 1
ATOM 731 C CA . VAL A 1 91 ? 13.437 -1.421 -26.001 1.00 75.94 91 VAL A CA 1
ATOM 732 C C . VAL A 1 91 ? 12.274 -1.964 -25.177 1.00 75.94 91 VAL A C 1
ATOM 734 O O . VAL A 1 91 ? 11.776 -1.259 -24.304 1.00 75.94 91 VAL A O 1
ATOM 737 N N . VAL A 1 92 ? 11.920 -3.240 -25.351 1.00 75.81 92 VAL A N 1
ATOM 738 C CA . VAL A 1 92 ? 10.853 -3.890 -24.573 1.00 75.81 92 VAL A CA 1
ATOM 739 C C . VAL A 1 92 ? 11.156 -3.846 -23.073 1.00 75.81 92 VAL A C 1
ATOM 741 O O . VAL A 1 92 ? 10.292 -3.480 -22.278 1.00 75.81 92 VAL A O 1
ATOM 744 N N . GLY A 1 93 ? 12.386 -4.174 -22.664 1.00 78.19 93 GLY A N 1
ATOM 745 C CA . GLY A 1 93 ? 12.794 -4.140 -21.258 1.00 78.19 93 GLY A CA 1
ATOM 746 C C . GLY A 1 93 ? 12.709 -2.743 -20.636 1.00 78.19 93 GLY A C 1
ATOM 747 O O . GLY A 1 93 ? 12.278 -2.605 -19.491 1.00 78.19 93 GLY A O 1
ATOM 748 N N . LEU A 1 94 ? 13.077 -1.702 -21.387 1.00 77.06 94 LEU A N 1
ATOM 749 C CA . LEU A 1 94 ? 13.003 -0.313 -20.937 1.00 77.06 94 LEU A CA 1
ATOM 750 C C . LEU A 1 94 ? 11.574 0.215 -20.908 1.00 77.06 94 LEU A C 1
ATOM 752 O O . LEU A 1 94 ? 11.213 0.858 -19.930 1.00 77.06 94 LEU A O 1
ATOM 756 N N . SER A 1 95 ? 10.752 -0.099 -21.908 1.00 73.88 95 SER A N 1
ATOM 757 C CA . SER A 1 95 ? 9.328 0.246 -21.904 1.00 73.88 95 SER A CA 1
ATOM 758 C C . SER A 1 95 ? 8.597 -0.420 -20.740 1.00 73.88 95 SER A C 1
ATOM 760 O O . SER A 1 95 ? 7.810 0.234 -20.062 1.00 73.88 95 SER A O 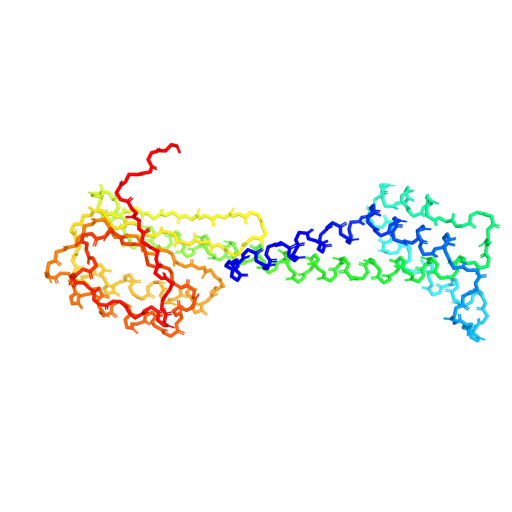1
ATOM 762 N N . MET A 1 96 ? 8.898 -1.690 -20.447 1.00 72.62 96 MET A N 1
ATOM 763 C CA . MET A 1 96 ? 8.351 -2.384 -19.277 1.00 72.62 96 MET A CA 1
ATOM 764 C C . MET A 1 96 ? 8.820 -1.748 -17.968 1.00 72.62 96 MET A C 1
ATOM 766 O O . MET A 1 96 ? 8.008 -1.539 -17.071 1.00 72.62 96 MET A O 1
ATOM 770 N N . ARG A 1 97 ? 10.110 -1.414 -17.850 1.00 78.94 97 ARG A N 1
ATOM 771 C CA . ARG A 1 97 ? 10.643 -0.728 -16.667 1.00 78.94 97 ARG A CA 1
ATOM 772 C C . ARG A 1 97 ? 9.962 0.619 -16.447 1.00 78.94 97 ARG A C 1
ATOM 774 O O . ARG A 1 97 ? 9.528 0.903 -15.342 1.00 78.94 97 ARG A O 1
ATOM 781 N N . ASP A 1 98 ? 9.865 1.422 -17.493 1.00 72.75 98 ASP A N 1
ATOM 782 C CA . ASP A 1 98 ? 9.275 2.754 -17.446 1.00 72.75 98 ASP A CA 1
ATOM 783 C C . ASP A 1 98 ? 7.766 2.693 -17.148 1.00 72.75 98 ASP A C 1
ATOM 785 O O . ASP A 1 98 ? 7.252 3.459 -16.338 1.00 72.75 98 ASP A O 1
ATOM 789 N N . TYR A 1 99 ? 7.056 1.706 -17.699 1.00 71.94 99 TYR A N 1
ATOM 790 C CA . TYR A 1 99 ? 5.670 1.424 -17.328 1.00 71.94 99 TYR A CA 1
ATOM 791 C C . TYR A 1 99 ? 5.525 1.087 -15.837 1.00 71.94 99 TYR A C 1
ATOM 793 O O . TYR A 1 99 ? 4.658 1.650 -15.168 1.00 71.94 99 TYR A O 1
ATOM 801 N N . VAL A 1 100 ? 6.389 0.213 -15.307 1.00 70.88 100 VAL A N 1
ATOM 802 C CA . VAL A 1 100 ? 6.422 -0.158 -13.883 1.00 70.88 100 VAL A CA 1
ATOM 803 C C . VAL A 1 100 ? 6.757 1.050 -13.006 1.00 70.88 100 VAL A C 1
ATOM 805 O O . VAL A 1 100 ? 6.063 1.303 -12.025 1.00 70.88 100 VAL A O 1
ATOM 808 N N . ASP A 1 101 ? 7.759 1.846 -13.372 1.00 69.56 101 ASP A N 1
ATOM 809 C CA . ASP A 1 101 ? 8.140 3.049 -12.630 1.00 69.56 101 ASP A CA 1
ATOM 810 C C . ASP A 1 101 ? 6.996 4.087 -12.625 1.00 69.56 101 ASP A C 1
ATOM 812 O O . ASP A 1 101 ? 6.677 4.687 -11.593 1.00 69.56 101 ASP A O 1
ATOM 816 N N . ARG A 1 102 ? 6.288 4.248 -13.746 1.00 65.69 102 ARG A N 1
ATOM 817 C CA . ARG A 1 102 ? 5.169 5.193 -13.849 1.00 65.69 102 ARG A CA 1
ATOM 818 C C . ARG A 1 102 ? 3.890 4.715 -13.166 1.00 65.69 102 ARG A C 1
ATOM 820 O O . ARG A 1 102 ? 3.245 5.521 -12.509 1.00 65.69 102 ARG A O 1
ATOM 827 N N . HIS A 1 103 ? 3.522 3.442 -13.269 1.00 64.00 103 HIS A N 1
ATOM 828 C CA . HIS A 1 103 ? 2.239 2.963 -12.737 1.00 64.00 103 HIS A CA 1
ATOM 829 C C . HIS A 1 103 ? 2.360 2.348 -11.343 1.00 64.00 103 HIS A C 1
ATOM 831 O O . HIS A 1 103 ? 1.539 2.633 -10.483 1.00 64.00 103 HIS A O 1
ATOM 837 N N . LEU A 1 104 ? 3.402 1.562 -11.064 1.00 65.31 104 LEU A N 1
ATOM 838 C CA . LEU A 1 104 ? 3.533 0.897 -9.764 1.00 65.31 104 LEU A CA 1
ATOM 839 C C . LEU A 1 104 ? 4.199 1.791 -8.715 1.00 65.31 104 LEU A C 1
ATOM 841 O O . LEU A 1 104 ? 3.802 1.748 -7.554 1.00 65.31 104 LEU A O 1
ATOM 845 N N . ASN A 1 105 ? 5.179 2.619 -9.094 1.00 61.66 105 ASN A N 1
ATOM 846 C CA . ASN A 1 105 ? 5.879 3.479 -8.130 1.00 61.66 105 ASN A CA 1
ATOM 847 C C . ASN A 1 105 ? 5.208 4.853 -7.944 1.00 61.66 105 ASN A C 1
ATOM 849 O O . ASN A 1 105 ? 5.137 5.345 -6.816 1.00 61.66 105 ASN A O 1
ATOM 853 N N . SER A 1 106 ? 4.672 5.469 -9.006 1.00 56.94 106 SER A N 1
ATOM 854 C CA . SER A 1 106 ? 4.084 6.820 -8.898 1.00 56.94 106 SER A CA 1
ATOM 855 C C . SER A 1 106 ? 2.702 6.835 -8.236 1.00 56.94 106 SER A C 1
ATOM 857 O O . SER A 1 106 ? 2.375 7.791 -7.530 1.00 56.94 106 SER A O 1
ATOM 859 N N . GLU A 1 107 ? 1.890 5.786 -8.409 1.00 58.47 107 GLU A N 1
ATOM 860 C CA . GLU A 1 107 ? 0.623 5.661 -7.676 1.00 58.47 107 GLU A CA 1
ATOM 861 C C . GLU A 1 107 ? 0.865 5.502 -6.175 1.00 58.47 107 GLU A C 1
ATOM 863 O O . GLU A 1 107 ? 0.199 6.154 -5.376 1.00 58.47 107 GLU A O 1
ATOM 868 N N . VAL A 1 108 ? 1.881 4.727 -5.785 1.00 57.97 108 VAL A N 1
ATOM 869 C CA . VAL A 1 108 ? 2.252 4.549 -4.376 1.00 57.97 108 VAL A CA 1
ATOM 870 C C . VAL A 1 108 ? 2.730 5.862 -3.749 1.00 57.97 108 VAL A C 1
ATOM 872 O O . VAL A 1 108 ? 2.286 6.202 -2.653 1.00 57.97 108 VAL A O 1
ATOM 875 N N . GLY A 1 109 ? 3.562 6.640 -4.452 1.00 58.41 109 GLY A N 1
ATOM 876 C CA . GLY A 1 109 ? 4.015 7.951 -3.969 1.00 58.41 109 GLY A CA 1
ATOM 877 C C . GLY A 1 109 ? 2.861 8.937 -3.743 1.00 58.41 109 GLY A C 1
ATOM 878 O O . GLY A 1 109 ? 2.746 9.527 -2.672 1.00 58.41 109 GLY A O 1
ATOM 879 N N . ARG A 1 110 ? 1.937 9.050 -4.708 1.00 58.97 110 ARG A N 1
ATOM 880 C CA . ARG A 1 110 ? 0.755 9.929 -4.592 1.00 58.97 110 ARG A CA 1
ATOM 881 C C . ARG A 1 110 ? -0.237 9.465 -3.526 1.00 58.97 110 ARG A C 1
ATOM 883 O O . ARG A 1 110 ? -0.898 10.291 -2.896 1.00 58.97 110 ARG A O 1
ATOM 890 N N . VAL A 1 111 ? -0.381 8.153 -3.340 1.00 60.59 111 VAL A N 1
ATOM 891 C CA . VAL A 1 111 ? -1.208 7.584 -2.269 1.00 60.59 111 VAL A CA 1
ATOM 892 C C . VAL A 1 111 ? -0.605 7.904 -0.905 1.00 60.59 111 VAL A C 1
ATOM 894 O O . VAL A 1 111 ? -1.359 8.299 -0.023 1.00 60.59 111 VAL A O 1
ATOM 897 N N . SER A 1 112 ? 0.716 7.791 -0.740 1.00 62.50 112 SER A N 1
ATOM 898 C CA . SER A 1 112 ? 1.414 8.136 0.507 1.00 62.50 112 SER A CA 1
ATOM 899 C C . SER A 1 112 ? 1.245 9.619 0.861 1.00 62.50 112 SER A C 1
ATOM 901 O O . SER A 1 112 ? 0.817 9.928 1.968 1.00 62.50 112 SER A O 1
ATOM 903 N N . GLU A 1 113 ? 1.413 10.551 -0.083 1.00 66.75 113 GLU A N 1
ATOM 904 C CA . GLU A 1 113 ? 1.190 11.985 0.185 1.00 66.75 113 GLU A CA 1
ATOM 905 C C . GLU A 1 113 ? -0.253 12.308 0.602 1.00 66.75 113 GLU A C 1
ATOM 907 O O . GLU A 1 113 ? -0.486 13.044 1.564 1.00 66.75 113 GLU A O 1
ATOM 912 N N . ARG A 1 114 ? -1.249 11.729 -0.083 1.00 66.50 114 ARG A N 1
ATOM 913 C CA . ARG A 1 114 ? -2.658 11.900 0.305 1.00 66.50 114 ARG A CA 1
ATOM 914 C C . ARG A 1 114 ? -2.949 11.252 1.653 1.00 66.50 114 ARG A C 1
ATOM 916 O O . ARG A 1 114 ? -3.654 11.850 2.460 1.00 66.50 114 ARG A O 1
ATOM 923 N N . ALA A 1 115 ? -2.416 10.058 1.905 1.00 64.75 115 ALA A N 1
ATOM 924 C CA . ALA A 1 115 ? -2.565 9.366 3.180 1.00 64.75 115 ALA A CA 1
ATOM 925 C C . ALA A 1 115 ? -1.983 10.192 4.337 1.00 64.75 115 ALA A C 1
ATOM 927 O O . ALA A 1 115 ? -2.649 10.318 5.361 1.00 64.75 115 ALA A O 1
ATOM 928 N N . ARG A 1 116 ? -0.826 10.846 4.152 1.00 67.75 116 ARG A N 1
ATOM 929 C CA . ARG A 1 116 ? -0.248 11.788 5.129 1.00 67.75 116 ARG A CA 1
ATOM 930 C C . ARG A 1 116 ? -1.170 12.968 5.425 1.00 67.75 116 ARG A C 1
ATOM 932 O O . ARG A 1 116 ? -1.451 13.234 6.588 1.00 67.75 116 ARG A O 1
ATOM 939 N N . ALA A 1 117 ? -1.703 13.630 4.396 1.00 71.56 117 ALA A N 1
ATOM 940 C CA . ALA A 1 117 ? -2.629 14.751 4.590 1.00 71.56 117 ALA A CA 1
ATOM 941 C C . ALA A 1 117 ? -3.909 14.328 5.340 1.00 71.56 117 ALA A C 1
ATOM 943 O O . ALA A 1 117 ? -4.411 15.051 6.204 1.00 71.56 117 ALA A O 1
ATOM 944 N N . TYR A 1 118 ? -4.428 13.130 5.052 1.00 71.31 118 TYR A N 1
ATOM 945 C CA . TYR A 1 118 ? -5.551 12.572 5.806 1.00 71.31 118 TYR A CA 1
ATOM 946 C C . TYR A 1 118 ? -5.170 12.197 7.235 1.00 71.31 118 TYR A C 1
ATOM 948 O O . TYR A 1 118 ? -5.986 12.388 8.137 1.00 71.31 118 TYR A O 1
ATOM 956 N N . LEU A 1 119 ? -3.954 11.713 7.469 1.00 68.88 119 LEU A N 1
ATOM 957 C CA . LEU A 1 119 ? -3.487 11.399 8.809 1.00 68.88 119 LEU A CA 1
ATOM 958 C C . LEU A 1 119 ? -3.386 12.643 9.677 1.00 68.88 119 LEU A C 1
ATOM 960 O O . LEU A 1 119 ? -3.859 12.605 10.806 1.00 68.88 119 LEU A O 1
ATOM 964 N N . GLU A 1 120 ? -2.866 13.753 9.159 1.00 72.06 120 GLU A N 1
ATOM 965 C CA . GLU A 1 120 ? -2.885 15.015 9.902 1.00 72.06 120 GLU A CA 1
ATOM 966 C C . GLU A 1 120 ? -4.315 15.404 10.295 1.00 72.06 120 GLU A C 1
ATOM 968 O O . GLU A 1 120 ? -4.555 15.852 11.414 1.00 72.06 120 GLU A O 1
ATOM 973 N N . SER A 1 121 ? -5.289 15.185 9.404 1.00 74.25 121 SER A N 1
ATOM 974 C CA . SER A 1 121 ? -6.697 15.439 9.721 1.00 74.25 121 SER A CA 1
ATOM 975 C C . SER A 1 121 ? -7.231 14.509 10.818 1.00 74.25 121 SER A C 1
ATOM 977 O O . SER A 1 121 ? -7.985 14.957 11.679 1.00 74.25 121 SER A O 1
ATOM 979 N N . ILE A 1 122 ? -6.806 13.241 10.825 1.00 74.25 122 ILE A N 1
ATOM 980 C CA . ILE A 1 122 ? -7.195 12.234 11.820 1.00 74.25 122 ILE A CA 1
ATOM 981 C C . ILE A 1 122 ? -6.537 12.521 13.172 1.00 74.25 122 ILE A C 1
ATOM 983 O O . ILE A 1 122 ? -7.209 12.488 14.197 1.00 74.25 122 ILE A O 1
ATOM 987 N N . GLN A 1 123 ? -5.249 12.860 13.190 1.00 72.25 123 GLN A N 1
ATOM 988 C CA . GLN A 1 123 ? -4.540 13.248 14.407 1.00 72.25 123 GLN A CA 1
ATOM 989 C C . GLN A 1 123 ? -5.150 14.501 15.029 1.00 72.25 123 GLN A C 1
ATOM 991 O O . GLN A 1 123 ? -5.336 14.533 16.240 1.00 72.25 123 GLN A O 1
ATOM 996 N N . ARG A 1 124 ? -5.532 15.499 14.221 1.00 77.00 124 ARG A N 1
ATOM 997 C CA . ARG A 1 124 ? -6.275 16.673 14.708 1.00 77.00 124 ARG A CA 1
ATOM 998 C C . ARG A 1 124 ? -7.657 16.285 15.240 1.00 77.00 124 ARG A C 1
ATOM 1000 O O . ARG A 1 124 ? -8.057 16.756 16.297 1.00 77.00 124 ARG A O 1
ATOM 1007 N N . ALA A 1 125 ? -8.369 15.400 14.541 1.00 74.69 125 ALA A N 1
ATOM 1008 C CA . ALA A 1 125 ? -9.681 14.909 14.962 1.00 74.69 125 ALA A CA 1
ATOM 1009 C C . ALA A 1 125 ? -9.632 14.138 16.293 1.00 74.69 125 ALA A C 1
ATOM 1011 O O . ALA A 1 125 ? -10.555 14.253 17.093 1.00 74.69 125 ALA A O 1
ATOM 1012 N N . PHE A 1 126 ? -8.562 13.379 16.539 1.00 77.00 126 PHE A N 1
ATOM 1013 C CA . PHE A 1 126 ? -8.387 12.559 17.742 1.00 77.00 126 PHE A CA 1
ATOM 1014 C C . PHE A 1 126 ? -7.458 13.194 18.778 1.00 77.00 126 PHE A C 1
ATOM 1016 O O . PHE A 1 126 ? -7.095 12.545 19.756 1.00 77.00 126 PHE A O 1
ATOM 1023 N N . GLN A 1 127 ? -7.060 14.455 18.588 1.00 78.19 127 GLN A N 1
ATOM 1024 C CA . GLN A 1 127 ? -5.992 15.092 19.358 1.00 78.19 127 GLN A CA 1
ATOM 1025 C C . GLN A 1 127 ? -6.239 15.027 20.869 1.00 78.19 127 GLN A C 1
ATOM 1027 O O . GLN A 1 127 ? -5.315 14.762 21.633 1.00 78.19 127 GLN A O 1
ATOM 1032 N N . ARG A 1 128 ? -7.494 15.201 21.298 1.00 77.56 128 ARG A N 1
ATOM 1033 C CA . ARG A 1 128 ? -7.888 15.128 22.711 1.00 77.56 128 ARG A CA 1
ATOM 1034 C C . ARG A 1 128 ? -7.653 13.732 23.297 1.00 77.56 128 ARG A C 1
ATOM 1036 O O . ARG A 1 128 ? -7.099 13.612 24.381 1.00 77.56 128 ARG A O 1
ATOM 1043 N N . GLN A 1 129 ? -8.051 12.682 22.586 1.00 77.44 129 GLN A N 1
ATOM 1044 C CA . GLN A 1 129 ? -7.911 11.292 23.025 1.00 77.44 129 GLN A CA 1
ATOM 1045 C C . GLN A 1 129 ? -6.462 10.798 22.917 1.00 77.44 129 GLN A C 1
ATOM 1047 O O . GLN A 1 129 ? -6.027 10.004 23.750 1.00 77.44 129 GLN A O 1
ATOM 1052 N N . VAL A 1 130 ? -5.702 11.313 21.947 1.00 77.56 130 VAL A N 1
ATOM 1053 C CA . VAL A 1 130 ? -4.258 11.066 21.822 1.00 77.56 130 VAL A CA 1
ATOM 1054 C C . VAL A 1 130 ? -3.494 11.691 22.989 1.00 77.56 130 VAL A C 1
ATOM 1056 O O . VAL A 1 130 ? -2.658 11.031 23.596 1.00 77.56 130 VAL A O 1
ATOM 1059 N N . GLN A 1 131 ? -3.820 12.930 23.372 1.00 75.50 131 GLN A N 1
ATOM 1060 C CA . GLN A 1 131 ? -3.211 13.593 24.533 1.00 75.50 131 GLN A CA 1
ATOM 1061 C C . GLN A 1 131 ? -3.526 12.891 25.859 1.00 75.50 131 GLN A C 1
ATOM 1063 O O . GLN A 1 131 ? -2.695 12.886 26.761 1.00 75.50 131 GLN A O 1
ATOM 1068 N N . LEU A 1 132 ? -4.704 12.272 25.970 1.00 76.56 132 LEU A N 1
ATOM 1069 C CA . LEU A 1 132 ? -5.100 11.473 27.133 1.00 76.56 132 LEU A CA 1
ATOM 1070 C C . LEU A 1 132 ? -4.495 10.056 27.133 1.00 76.56 132 LEU A C 1
ATOM 1072 O O . LEU A 1 132 ? -4.743 9.294 28.063 1.00 76.56 132 LEU A O 1
ATOM 1076 N N . GLY A 1 133 ? -3.734 9.677 26.098 1.00 76.12 133 GLY A N 1
ATOM 1077 C CA . GLY A 1 133 ? -3.136 8.344 25.966 1.00 76.12 133 GLY A CA 1
ATOM 1078 C C . GLY A 1 133 ? -4.139 7.220 25.682 1.00 76.12 133 GLY A C 1
ATOM 1079 O O . GLY A 1 133 ? -3.763 6.049 25.693 1.00 76.12 133 GLY A O 1
ATOM 1080 N N . ALA A 1 134 ? -5.405 7.554 25.413 1.00 79.38 134 ALA A N 1
ATOM 1081 C CA . ALA A 1 134 ? -6.459 6.583 25.130 1.00 79.38 134 ALA A CA 1
ATOM 1082 C C . ALA A 1 134 ? -6.361 6.018 23.702 1.00 79.38 134 ALA A C 1
ATOM 1084 O O . ALA A 1 134 ? -6.816 4.900 23.451 1.00 79.38 134 ALA A O 1
ATOM 1085 N N . VAL A 1 135 ? -5.750 6.773 22.778 1.00 80.62 135 VAL A N 1
ATOM 1086 C CA . VAL A 1 135 ? -5.548 6.379 21.377 1.00 80.62 135 VAL A CA 1
ATOM 1087 C C . VAL A 1 135 ? -4.139 6.730 20.915 1.00 80.62 135 VAL A C 1
ATOM 1089 O O . VAL A 1 135 ? -3.659 7.832 21.153 1.00 80.62 135 VAL A O 1
ATOM 1092 N N . GLU A 1 136 ? -3.500 5.827 20.185 1.00 81.69 136 GLU A N 1
ATOM 1093 C CA . GLU A 1 136 ? -2.278 6.096 19.432 1.00 81.69 136 GLU A CA 1
ATOM 1094 C C . GLU A 1 136 ? -2.549 5.881 17.939 1.00 81.69 136 GLU A C 1
ATOM 1096 O O . GLU A 1 136 ? -3.198 4.914 17.547 1.00 81.69 136 GLU A O 1
ATOM 1101 N N . VAL A 1 137 ? -2.093 6.807 17.095 1.00 80.81 137 VAL A N 1
ATOM 1102 C CA . VAL A 1 137 ? -2.265 6.731 15.639 1.00 80.81 137 VAL A CA 1
ATOM 1103 C C . VAL A 1 137 ? -0.897 6.798 14.986 1.00 80.81 137 VAL A C 1
ATOM 1105 O O . VAL A 1 137 ? -0.180 7.784 15.165 1.00 80.81 137 VAL A O 1
ATOM 1108 N N . SER A 1 138 ? -0.557 5.786 14.195 1.00 78.25 138 SER A N 1
ATOM 1109 C CA . SER A 1 138 ? 0.700 5.711 13.455 1.00 78.25 138 SER A CA 1
ATOM 1110 C C . SER A 1 138 ? 0.466 5.356 11.988 1.00 78.25 138 SER A C 1
ATOM 1112 O O . SER A 1 138 ? -0.520 4.714 11.624 1.00 78.25 138 SER A O 1
ATOM 1114 N N . LEU A 1 139 ? 1.372 5.817 11.125 1.00 72.75 139 LEU A N 1
ATOM 1115 C CA . LEU A 1 139 ? 1.414 5.446 9.713 1.00 72.75 139 LEU A CA 1
ATOM 1116 C C . LEU A 1 139 ? 2.661 4.633 9.481 1.00 72.75 139 LEU A C 1
ATOM 1118 O O . LEU A 1 139 ? 3.767 5.120 9.714 1.00 72.75 139 LEU A O 1
ATOM 1122 N N . ASP A 1 140 ? 2.471 3.429 8.978 1.00 69.44 140 ASP A N 1
ATOM 1123 C CA . ASP A 1 140 ? 3.572 2.674 8.425 1.00 69.44 140 ASP A CA 1
ATOM 1124 C C . ASP A 1 140 ? 3.618 2.918 6.914 1.00 69.44 140 ASP A C 1
ATOM 1126 O O . ASP A 1 140 ? 2.743 2.494 6.147 1.00 69.44 140 ASP A O 1
ATOM 1130 N N . GLU A 1 141 ? 4.630 3.676 6.499 1.00 63.66 141 GLU A N 1
ATOM 1131 C CA . GLU A 1 141 ? 4.935 3.948 5.102 1.00 63.66 141 GLU A CA 1
ATOM 1132 C C . GLU A 1 141 ? 6.198 3.201 4.700 1.00 63.66 141 GLU A C 1
ATOM 1134 O O . GLU A 1 141 ? 7.307 3.738 4.659 1.00 63.66 141 GLU A O 1
ATOM 1139 N N . VAL A 1 142 ? 6.025 1.934 4.349 1.00 55.38 142 VAL A N 1
ATOM 1140 C CA . VAL A 1 142 ? 7.098 1.180 3.711 1.00 55.38 142 VAL A CA 1
ATOM 1141 C C . VAL A 1 142 ? 7.235 1.661 2.266 1.00 55.38 142 VAL A C 1
ATOM 1143 O O . VAL A 1 142 ? 6.251 1.727 1.522 1.00 55.38 142 VAL A O 1
ATOM 1146 N N . ARG A 1 143 ? 8.467 1.980 1.838 1.00 49.78 143 ARG A N 1
ATOM 1147 C CA . ARG A 1 143 ? 8.761 2.302 0.431 1.00 49.78 143 ARG A CA 1
ATOM 1148 C C . ARG A 1 143 ? 8.141 1.226 -0.469 1.00 49.78 143 ARG A C 1
ATOM 1150 O O . ARG A 1 143 ? 8.422 0.046 -0.294 1.00 49.78 143 ARG A O 1
ATOM 1157 N N . HIS A 1 144 ? 7.334 1.647 -1.445 1.00 49.44 144 HIS A N 1
ATOM 1158 C CA . HIS A 1 144 ? 6.651 0.780 -2.422 1.00 49.44 144 HIS A CA 1
ATOM 1159 C C . HIS A 1 144 ? 5.430 -0.025 -1.904 1.00 49.44 144 HIS A C 1
ATOM 1161 O O . HIS A 1 144 ? 4.906 -0.872 -2.639 1.00 49.44 144 HIS A O 1
ATOM 1167 N N . ARG A 1 145 ? 4.909 0.272 -0.700 1.00 55.28 145 ARG A N 1
ATOM 1168 C CA . ARG A 1 145 ? 3.647 -0.280 -0.162 1.00 55.28 145 ARG A CA 1
ATOM 1169 C C . ARG A 1 145 ? 2.550 0.791 -0.112 1.00 55.28 145 ARG A C 1
ATOM 1171 O O . ARG A 1 145 ? 2.838 1.975 0.027 1.00 55.28 145 ARG A O 1
ATOM 1178 N N . ALA A 1 146 ? 1.284 0.381 -0.225 1.00 63.72 146 ALA A N 1
ATOM 1179 C CA . ALA A 1 146 ? 0.185 1.264 0.161 1.00 63.72 146 ALA A CA 1
ATOM 1180 C C . ALA A 1 146 ? 0.316 1.571 1.659 1.00 63.72 146 ALA A C 1
ATOM 1182 O O . ALA A 1 146 ? 0.601 0.660 2.437 1.00 63.72 146 ALA A O 1
ATOM 1183 N N . ALA A 1 147 ? 0.150 2.837 2.041 1.00 74.19 147 ALA A N 1
ATOM 1184 C CA . ALA A 1 147 ? 0.301 3.258 3.428 1.00 74.19 147 ALA A CA 1
ATOM 1185 C C . ALA A 1 147 ? -0.638 2.453 4.341 1.00 74.19 147 ALA A C 1
ATOM 1187 O O . ALA A 1 147 ? -1.792 2.211 3.973 1.00 74.19 147 ALA A O 1
ATOM 1188 N N . ASN A 1 148 ? -0.150 2.038 5.510 1.00 81.19 148 ASN A N 1
ATOM 1189 C CA . ASN A 1 148 ? -0.974 1.371 6.510 1.00 81.19 148 ASN A CA 1
ATOM 1190 C C . ASN A 1 148 ? -1.209 2.301 7.697 1.00 81.19 148 ASN A C 1
ATOM 1192 O O . ASN A 1 148 ? -0.259 2.693 8.372 1.00 81.19 148 ASN A O 1
ATOM 1196 N N . LEU A 1 149 ? -2.469 2.647 7.950 1.00 82.88 149 LEU A N 1
ATOM 1197 C CA . LEU A 1 149 ? -2.864 3.448 9.100 1.00 82.88 149 LEU A CA 1
ATOM 1198 C C . LEU A 1 149 ? -3.171 2.526 10.279 1.00 82.88 149 LEU A C 1
ATOM 1200 O O . LEU A 1 149 ? -4.176 1.819 10.273 1.00 82.88 149 LEU A O 1
ATOM 1204 N N . SER A 1 150 ? -2.340 2.576 11.308 1.00 84.38 150 SER A N 1
ATOM 1205 C CA . SER A 1 150 ? -2.551 1.843 12.550 1.00 84.38 150 SER A CA 1
ATOM 1206 C C . SER A 1 150 ? -3.205 2.759 13.581 1.00 84.38 150 SER A C 1
ATOM 1208 O O . SER A 1 150 ? -2.667 3.811 13.923 1.00 84.38 150 SER A O 1
ATOM 1210 N N . VAL A 1 151 ? -4.374 2.363 14.078 1.00 84.88 151 VAL A N 1
ATOM 1211 C CA . VAL A 1 151 ? -5.087 3.035 15.169 1.00 84.88 151 VAL A CA 1
ATOM 1212 C C . VAL A 1 151 ? -5.133 2.079 16.346 1.00 84.88 151 VAL A C 1
ATOM 1214 O O . VAL A 1 151 ? -5.756 1.021 16.273 1.00 84.88 151 VAL A O 1
ATOM 1217 N N . HIS A 1 152 ? -4.468 2.455 17.427 1.00 86.12 152 HIS A N 1
ATOM 1218 C CA . HIS A 1 152 ? -4.369 1.670 18.643 1.00 86.12 152 HIS A CA 1
ATOM 1219 C C . HIS A 1 152 ? -5.225 2.294 19.738 1.00 86.12 152 HIS A C 1
ATOM 1221 O O . HIS A 1 152 ? -4.955 3.397 20.200 1.00 86.12 152 HIS A O 1
ATOM 1227 N N . VAL A 1 153 ? -6.263 1.579 20.148 1.00 84.69 153 VAL A N 1
ATOM 1228 C CA . VAL A 1 153 ? -7.150 1.921 21.257 1.00 84.69 153 VAL A CA 1
ATOM 1229 C C . VAL A 1 153 ? -6.612 1.268 22.528 1.00 84.69 153 VAL A C 1
ATOM 1231 O O . VAL A 1 153 ? -6.582 0.040 22.634 1.00 84.69 153 VAL A O 1
ATOM 1234 N N . LYS A 1 154 ? -6.157 2.097 23.474 1.00 82.19 154 LYS A N 1
ATOM 1235 C CA . LYS A 1 154 ? -5.551 1.672 24.749 1.00 82.19 154 LYS A CA 1
ATOM 1236 C C . LYS A 1 154 ? -6.435 1.942 25.963 1.00 82.19 154 LYS A C 1
ATOM 1238 O O . LYS A 1 154 ? -6.197 1.360 27.021 1.00 82.19 154 LYS A O 1
ATOM 1243 N N . GLY A 1 155 ? -7.422 2.822 25.834 1.00 79.06 155 GLY A N 1
ATOM 1244 C CA . GLY A 1 155 ? -8.283 3.233 26.937 1.00 79.06 155 GLY A CA 1
ATOM 1245 C C . GLY A 1 155 ? -9.725 3.451 26.510 1.00 79.06 155 GLY A C 1
ATOM 1246 O O . GLY A 1 155 ? -10.091 3.202 25.366 1.00 79.06 155 GLY A O 1
ATOM 1247 N N . TRP A 1 156 ? -10.520 3.941 27.458 1.00 79.31 156 TRP A N 1
ATOM 1248 C CA . TRP A 1 156 ? -11.946 4.185 27.277 1.00 79.31 156 TRP A CA 1
ATOM 1249 C C . TRP A 1 156 ? -12.223 5.354 26.324 1.00 79.31 156 TRP A C 1
ATOM 1251 O O . TRP A 1 156 ? -11.611 6.423 26.424 1.00 79.31 156 TRP A O 1
ATOM 1261 N N . LEU A 1 157 ? -13.174 5.148 25.417 1.00 83.00 157 LEU A N 1
ATOM 1262 C CA . LEU A 1 157 ? -13.568 6.058 24.356 1.00 83.00 157 LEU A CA 1
ATOM 1263 C C . LEU A 1 157 ? -15.081 6.256 24.347 1.00 83.00 157 LEU A C 1
ATOM 1265 O O . LEU A 1 157 ? -15.885 5.356 24.593 1.00 83.00 157 LEU A O 1
ATOM 1269 N N . ASP A 1 158 ? -15.486 7.480 24.036 1.00 82.19 158 ASP A N 1
ATOM 1270 C CA . ASP A 1 158 ? -16.886 7.858 24.004 1.00 82.19 158 ASP A CA 1
ATOM 1271 C C . ASP A 1 158 ? -17.525 7.587 22.635 1.00 82.19 158 ASP A C 1
ATOM 1273 O O . ASP A 1 158 ? -16.872 7.386 21.607 1.00 82.19 158 ASP A O 1
ATOM 1277 N N . ARG A 1 159 ? -18.859 7.628 22.597 1.00 83.44 159 ARG A N 1
ATOM 1278 C CA . ARG A 1 159 ? -19.625 7.525 21.347 1.00 83.44 159 ARG A CA 1
ATOM 1279 C C . ARG A 1 159 ? -19.152 8.529 20.291 1.00 83.44 159 ARG A C 1
ATOM 1281 O O . ARG A 1 159 ? -19.126 8.192 19.107 1.00 83.44 159 ARG A O 1
ATOM 1288 N N . GLY A 1 160 ? -18.823 9.751 20.721 1.00 81.75 160 GLY A N 1
ATOM 1289 C CA . GLY A 1 160 ? -18.365 10.827 19.846 1.00 81.75 160 GLY A CA 1
ATOM 1290 C C . GLY A 1 160 ? -17.120 10.420 19.066 1.00 81.75 160 GLY A C 1
ATOM 1291 O O . GLY A 1 160 ? -17.095 10.568 17.842 1.00 81.75 160 GLY A O 1
ATOM 1292 N N . PHE A 1 161 ? -16.150 9.808 19.750 1.00 85.00 161 PHE A N 1
ATOM 1293 C CA . PHE A 1 161 ? -14.969 9.247 19.117 1.00 85.00 161 PHE A CA 1
ATOM 1294 C C . PHE A 1 161 ? -15.323 8.196 18.060 1.00 85.00 161 PHE A C 1
ATOM 1296 O O . PHE A 1 161 ? -14.886 8.333 16.922 1.00 85.00 161 PHE A O 1
ATOM 1303 N N . PHE A 1 162 ? -16.130 7.177 18.378 1.00 84.56 162 PHE A N 1
ATOM 1304 C CA . PHE A 1 162 ? -16.444 6.108 17.414 1.00 84.56 162 PHE A CA 1
ATOM 1305 C C . PHE A 1 162 ? -17.205 6.622 16.181 1.00 84.56 162 PHE A C 1
ATOM 1307 O O . PHE A 1 162 ? -16.916 6.203 15.055 1.00 84.56 162 PHE A O 1
ATOM 1314 N N . ASP A 1 163 ? -18.142 7.557 16.369 1.00 84.19 163 ASP A N 1
ATOM 1315 C CA . ASP A 1 163 ? -18.898 8.167 15.269 1.00 84.19 163 ASP A CA 1
ATOM 1316 C C . ASP A 1 163 ? -17.981 9.021 14.369 1.00 84.19 163 ASP A C 1
ATOM 1318 O O . ASP A 1 163 ? -18.085 8.968 13.136 1.00 84.19 163 ASP A O 1
ATOM 1322 N N . GLN A 1 164 ? -17.055 9.780 14.964 1.00 83.75 164 GLN A N 1
ATOM 1323 C CA . GLN A 1 164 ? -16.070 10.579 14.235 1.00 83.75 164 GLN A CA 1
ATOM 1324 C C . GLN A 1 164 ? -15.037 9.690 13.531 1.00 83.75 164 GLN A C 1
ATOM 1326 O O . GLN A 1 164 ? -14.786 9.864 12.335 1.00 83.75 164 GLN A O 1
ATOM 1331 N N . ALA A 1 165 ? -14.500 8.692 14.229 1.00 84.69 165 ALA A N 1
ATOM 1332 C CA . ALA A 1 165 ? -13.546 7.740 13.688 1.00 84.69 165 ALA A CA 1
ATOM 1333 C C . ALA A 1 165 ? -14.125 6.990 12.494 1.00 84.69 165 ALA A C 1
ATOM 1335 O O . ALA A 1 165 ? -13.486 6.926 11.449 1.00 84.69 165 ALA A O 1
ATOM 1336 N N . GLY A 1 166 ? -15.377 6.537 12.573 1.00 86.06 166 GLY A N 1
ATOM 1337 C CA . GLY A 1 166 ? -16.033 5.886 11.443 1.00 86.06 166 GLY A CA 1
ATOM 1338 C C . GLY A 1 166 ? -16.100 6.759 10.195 1.00 86.06 166 GLY A C 1
ATOM 1339 O O . GLY A 1 166 ? -15.836 6.271 9.100 1.00 86.06 166 GLY A O 1
ATOM 1340 N N . ARG A 1 167 ? -16.390 8.058 10.341 1.00 86.56 167 ARG A N 1
ATOM 1341 C CA . ARG A 1 167 ? -16.417 8.998 9.207 1.00 86.56 167 ARG A CA 1
ATOM 1342 C C . ARG A 1 167 ? -15.035 9.183 8.587 1.00 86.56 167 ARG A C 1
ATOM 1344 O O . ARG A 1 167 ? -14.912 9.138 7.365 1.00 86.56 167 ARG A O 1
ATOM 1351 N N . HIS A 1 168 ? -14.011 9.399 9.411 1.00 84.25 168 HIS A N 1
ATOM 1352 C CA . HIS A 1 168 ? -12.661 9.657 8.912 1.00 84.25 168 HIS A CA 1
ATOM 1353 C C . HIS A 1 168 ? -12.016 8.406 8.308 1.00 84.25 168 HIS A C 1
ATOM 1355 O O . HIS A 1 168 ? -11.461 8.486 7.214 1.00 84.25 168 HIS A O 1
ATOM 1361 N N . LEU A 1 169 ? -12.138 7.250 8.964 1.00 86.56 169 LEU A N 1
ATOM 1362 C CA . LEU A 1 169 ? -11.579 5.989 8.473 1.00 86.56 169 LEU A CA 1
ATOM 1363 C C . LEU A 1 169 ? -12.257 5.553 7.166 1.00 86.56 169 LEU A C 1
ATOM 1365 O O . LEU A 1 169 ? -11.574 5.182 6.213 1.00 86.56 169 LEU A O 1
ATOM 1369 N N . GLU A 1 170 ? -13.582 5.693 7.057 1.00 88.62 170 GLU A N 1
ATOM 1370 C CA . GLU A 1 170 ? -14.292 5.443 5.795 1.00 88.62 170 GLU A CA 1
ATOM 1371 C C . GLU A 1 170 ? -13.834 6.407 4.688 1.00 88.62 170 GLU A C 1
ATOM 1373 O O . GLU A 1 170 ? -13.602 5.988 3.553 1.00 88.62 170 GLU A O 1
ATOM 1378 N N . ALA A 1 171 ? -13.656 7.697 4.999 1.00 83.50 171 ALA A N 1
ATOM 1379 C CA . ALA A 1 171 ? -13.173 8.672 4.024 1.00 83.50 171 ALA A CA 1
ATOM 1380 C C . ALA A 1 171 ? -11.774 8.317 3.494 1.00 83.50 171 ALA A C 1
ATOM 1382 O O . ALA A 1 171 ? -11.537 8.447 2.291 1.00 83.50 171 ALA A O 1
ATOM 1383 N N . VAL A 1 172 ? -10.877 7.822 4.356 1.00 81.19 172 VAL A N 1
ATOM 1384 C CA . VAL A 1 172 ? -9.552 7.325 3.953 1.00 81.19 172 VAL A CA 1
ATOM 1385 C C . VAL A 1 172 ? -9.685 6.130 3.014 1.00 81.19 172 VAL A C 1
ATOM 1387 O O . VAL A 1 172 ? -9.098 6.144 1.930 1.00 81.19 172 VAL A O 1
ATOM 1390 N N . LEU A 1 173 ? -10.490 5.129 3.373 1.00 83.25 173 LEU A N 1
ATOM 1391 C CA . LEU A 1 173 ? -10.670 3.919 2.562 1.00 83.25 173 LEU A CA 1
ATOM 1392 C C . LEU A 1 173 ? -11.309 4.212 1.197 1.00 83.25 173 LEU A C 1
ATOM 1394 O O . LEU A 1 173 ? -10.941 3.587 0.200 1.00 83.25 173 LEU A O 1
ATOM 1398 N N . LYS A 1 174 ? -12.216 5.196 1.140 1.00 83.50 174 LYS A N 1
ATOM 1399 C CA . LYS A 1 174 ? -12.901 5.626 -0.086 1.00 83.50 174 LYS A CA 1
ATOM 1400 C C . LYS A 1 174 ? -12.012 6.453 -1.014 1.00 83.50 174 LYS A C 1
ATOM 1402 O O . LYS A 1 174 ? -12.194 6.410 -2.228 1.00 83.50 174 LYS A O 1
ATOM 1407 N N . ARG A 1 175 ? -11.103 7.262 -0.461 1.00 78.69 175 ARG A N 1
ATOM 1408 C CA . ARG A 1 175 ? -10.321 8.256 -1.225 1.00 78.69 175 ARG A CA 1
ATOM 1409 C C . ARG A 1 175 ? -8.863 7.859 -1.453 1.00 78.69 175 ARG A C 1
ATOM 1411 O O . ARG A 1 175 ? -8.162 8.539 -2.200 1.00 78.69 175 ARG A O 1
ATOM 1418 N N . THR A 1 176 ? -8.403 6.787 -0.817 1.00 72.62 176 THR A N 1
ATOM 1419 C CA . THR A 1 176 ? -7.030 6.280 -0.922 1.00 72.62 176 THR A CA 1
ATOM 1420 C C . THR A 1 176 ? -7.039 4.758 -1.054 1.00 72.62 176 THR A C 1
ATOM 1422 O O . THR A 1 176 ? -8.062 4.123 -0.806 1.00 72.62 176 THR A O 1
ATOM 1425 N N . THR A 1 177 ? -5.897 4.159 -1.398 1.00 74.75 177 THR A N 1
ATOM 1426 C CA . THR A 1 177 ? -5.696 2.698 -1.390 1.00 74.75 177 THR A CA 1
ATOM 1427 C C . THR A 1 177 ? -5.043 2.197 -0.092 1.00 74.75 177 THR A C 1
ATOM 1429 O O . THR A 1 177 ? -4.579 1.063 -0.048 1.00 74.75 177 THR A O 1
ATOM 1432 N N . ALA A 1 178 ? -4.990 3.024 0.961 1.00 78.19 178 ALA A N 1
ATOM 1433 C CA . ALA A 1 178 ? -4.375 2.686 2.247 1.00 78.19 178 ALA A CA 1
ATOM 1434 C C . ALA A 1 178 ? -5.110 1.547 2.976 1.00 78.19 178 ALA A C 1
ATOM 1436 O O . ALA A 1 178 ? -6.333 1.438 2.882 1.00 78.19 178 ALA A O 1
ATOM 1437 N N . SER A 1 179 ? -4.394 0.707 3.713 1.00 82.50 179 SER A N 1
ATOM 1438 C CA . SER A 1 179 ? -5.013 -0.248 4.642 1.00 82.50 179 SER A CA 1
ATOM 1439 C C . SER A 1 179 ? -5.157 0.371 6.030 1.00 82.50 179 SER A C 1
ATOM 1441 O O . SER A 1 179 ? -4.493 1.362 6.343 1.00 82.50 179 SER A O 1
ATOM 1443 N N . ILE A 1 180 ? -6.043 -0.191 6.851 1.00 85.94 180 ILE A N 1
ATOM 1444 C CA . ILE A 1 180 ? -6.248 0.251 8.232 1.00 85.94 180 ILE A CA 1
ATOM 1445 C C . ILE A 1 180 ? -6.086 -0.941 9.167 1.00 85.94 180 ILE A C 1
ATOM 1447 O O . ILE A 1 180 ? -6.762 -1.951 8.987 1.00 85.94 180 ILE A O 1
ATOM 1451 N N . THR A 1 181 ? -5.252 -0.799 10.192 1.00 87.62 181 THR A N 1
ATOM 1452 C CA . THR A 1 181 ? -5.169 -1.735 11.314 1.00 87.62 181 THR A CA 1
ATOM 1453 C C . THR A 1 181 ? -5.814 -1.101 12.542 1.00 87.62 181 THR A C 1
ATOM 1455 O O . THR A 1 181 ? -5.325 -0.097 13.054 1.00 87.62 181 THR A O 1
ATOM 1458 N N . LEU A 1 182 ? -6.904 -1.687 13.032 1.00 87.12 182 LEU A N 1
ATOM 1459 C CA . LEU A 1 182 ? -7.543 -1.320 14.295 1.00 87.12 182 LEU A CA 1
ATOM 1460 C C . LEU A 1 182 ? -7.050 -2.264 15.387 1.00 87.12 182 LEU A C 1
ATOM 1462 O O . LEU A 1 182 ? -7.432 -3.430 15.398 1.00 87.12 182 LEU A O 1
ATOM 1466 N N . ARG A 1 183 ? -6.210 -1.771 16.295 1.00 87.44 183 ARG A N 1
ATOM 1467 C CA . ARG A 1 183 ? -5.717 -2.532 17.444 1.00 87.44 183 ARG A CA 1
ATOM 1468 C C . ARG A 1 183 ? -6.476 -2.127 18.696 1.00 87.44 183 ARG A C 1
ATOM 1470 O O . ARG A 1 183 ? -6.524 -0.944 19.017 1.00 87.44 183 ARG A O 1
ATOM 1477 N N . ILE A 1 184 ? -7.064 -3.090 19.391 1.00 86.25 184 ILE A N 1
ATOM 1478 C CA . ILE A 1 184 ? -7.893 -2.853 20.575 1.00 86.25 184 ILE A CA 1
ATOM 1479 C C . ILE A 1 184 ? -7.299 -3.647 21.738 1.00 86.25 184 ILE A C 1
ATOM 1481 O O . ILE A 1 184 ? -7.357 -4.877 21.757 1.00 86.25 184 ILE A O 1
ATOM 1485 N N . ASP A 1 185 ? -6.717 -2.929 22.700 1.00 82.94 185 ASP A N 1
ATOM 1486 C CA . ASP A 1 185 ? -6.109 -3.525 23.894 1.00 82.94 185 ASP A CA 1
ATOM 1487 C C . ASP A 1 185 ? -7.098 -3.644 25.053 1.00 82.94 185 ASP A C 1
ATOM 1489 O O . ASP A 1 185 ? -7.022 -4.591 25.833 1.00 82.94 185 ASP A O 1
ATOM 1493 N N . THR A 1 186 ? -8.006 -2.678 25.174 1.00 78.25 186 THR A N 1
ATOM 1494 C CA . THR A 1 186 ? -9.050 -2.636 26.196 1.00 78.25 186 THR A CA 1
ATOM 1495 C C . THR A 1 186 ? -10.374 -2.272 25.538 1.00 78.25 186 THR A C 1
ATOM 1497 O O . THR A 1 186 ? -10.421 -1.478 24.599 1.00 78.25 186 THR A O 1
ATOM 1500 N N . LEU A 1 187 ? -11.452 -2.904 25.999 1.00 80.62 187 LEU A N 1
ATOM 1501 C CA . LEU A 1 187 ? -12.800 -2.636 25.521 1.00 80.62 187 LEU A CA 1
ATOM 1502 C C . LEU A 1 187 ? -13.796 -2.847 26.654 1.00 80.62 187 LEU A C 1
ATOM 1504 O O . LEU A 1 187 ? -13.828 -3.911 27.272 1.00 80.62 187 LEU A O 1
ATOM 1508 N N . HIS A 1 188 ? -14.631 -1.847 26.893 1.00 81.31 188 HIS A N 1
ATOM 1509 C CA . HIS A 1 188 ? -15.708 -1.913 27.864 1.00 81.31 188 HIS A CA 1
ATOM 1510 C C . HIS A 1 188 ? -17.038 -2.330 27.215 1.00 81.31 188 HIS A C 1
ATOM 1512 O O . HIS A 1 188 ? -17.273 -2.079 26.033 1.00 81.31 188 HIS A O 1
ATOM 1518 N N . GLU A 1 189 ? -17.954 -2.932 27.981 1.00 80.12 189 GLU A N 1
ATOM 1519 C CA . GLU A 1 189 ? -19.251 -3.405 27.454 1.00 80.12 189 GLU A CA 1
ATOM 1520 C C . GLU A 1 189 ? -20.073 -2.285 26.798 1.00 80.12 189 GLU A C 1
ATOM 1522 O O . GLU A 1 189 ? -20.721 -2.492 25.768 1.00 80.12 189 GLU A O 1
ATOM 1527 N N . SER A 1 190 ? -19.992 -1.068 27.344 1.00 81.19 190 SER A N 1
ATOM 1528 C CA . SER A 1 190 ? -20.653 0.115 26.787 1.00 81.19 190 SER A CA 1
ATOM 1529 C C . SER A 1 190 ? -20.103 0.522 25.413 1.00 81.19 190 SER A C 1
ATOM 1531 O O . SER A 1 190 ? -20.823 1.115 24.609 1.00 81.19 190 SER A O 1
ATOM 1533 N N . GLU A 1 191 ? -18.860 0.155 25.094 1.00 83.50 191 GLU A N 1
ATOM 1534 C CA . GLU A 1 191 ? -18.193 0.467 23.828 1.00 83.50 191 GLU A CA 1
ATOM 1535 C 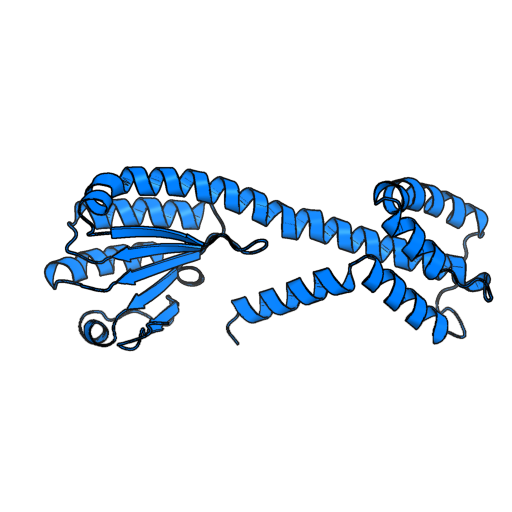C . GLU A 1 191 ? -18.481 -0.568 22.740 1.00 83.50 191 GLU A C 1
ATOM 1537 O O . GLU A 1 191 ? -18.424 -0.239 21.554 1.00 83.50 191 GLU A O 1
ATOM 1542 N N . VAL A 1 192 ? -18.867 -1.796 23.110 1.00 84.56 192 VAL A N 1
ATOM 1543 C CA . VAL A 1 192 ? -19.122 -2.901 22.166 1.00 84.56 192 VAL A CA 1
ATOM 1544 C C . VAL A 1 192 ? -20.120 -2.487 21.083 1.00 84.56 192 VAL A C 1
ATOM 1546 O O . VAL A 1 192 ? -19.908 -2.738 19.896 1.00 84.56 192 VAL A O 1
ATOM 1549 N N . GLN A 1 193 ? -21.201 -1.799 21.457 1.00 85.81 193 GLN A N 1
ATOM 1550 C CA . GLN A 1 193 ? -22.215 -1.340 20.500 1.00 85.81 193 GLN A CA 1
ATOM 1551 C C . GLN A 1 193 ? -21.729 -0.189 19.608 1.00 85.81 193 GLN A C 1
ATOM 1553 O O . GLN A 1 193 ? -22.229 -0.007 18.493 1.00 85.81 193 GLN A O 1
ATOM 1558 N N . HIS A 1 194 ? -20.780 0.615 20.082 1.00 87.81 194 HIS A N 1
ATOM 1559 C CA . HIS A 1 194 ? -20.168 1.682 19.294 1.00 87.81 194 HIS A CA 1
ATOM 1560 C C . HIS A 1 194 ? -19.163 1.110 18.296 1.00 87.81 194 HIS A C 1
ATOM 1562 O O . HIS A 1 194 ? -19.220 1.432 17.108 1.00 87.81 194 HIS A O 1
ATOM 1568 N N . LEU A 1 195 ? -18.342 0.163 18.740 1.00 86.56 195 LEU A N 1
ATOM 1569 C CA . LEU A 1 195 ? -17.417 -0.563 17.887 1.00 86.56 195 LEU A CA 1
ATOM 1570 C C . LEU A 1 195 ? -18.148 -1.388 16.819 1.00 86.56 195 LEU A C 1
ATOM 1572 O O . LEU A 1 195 ? -17.799 -1.302 15.647 1.00 86.56 195 LEU A O 1
ATOM 1576 N 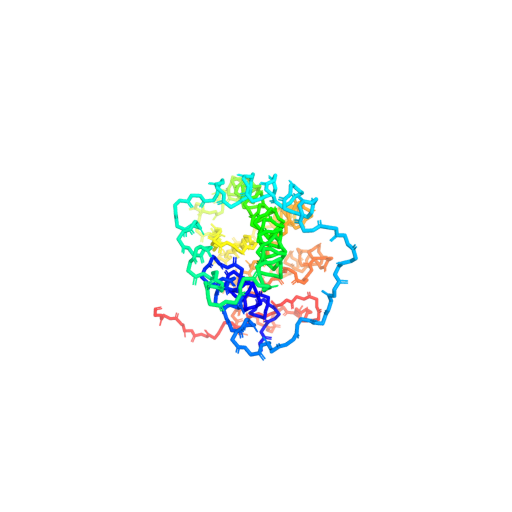N . LYS A 1 196 ? -19.222 -2.110 17.162 1.00 87.44 196 LYS A N 1
ATOM 1577 C CA . LYS A 1 196 ? -20.032 -2.842 16.167 1.00 87.44 196 LYS A CA 1
ATOM 1578 C C . LYS A 1 196 ? -20.572 -1.922 15.070 1.00 87.44 196 LYS A C 1
ATOM 1580 O O . LYS A 1 196 ? -20.598 -2.301 13.900 1.00 87.44 196 LYS A O 1
ATOM 1585 N N . ARG A 1 197 ? -20.981 -0.698 15.420 1.00 88.19 197 ARG A N 1
ATOM 1586 C CA . ARG A 1 197 ? -21.419 0.311 14.441 1.00 88.19 197 ARG A CA 1
ATOM 1587 C C . ARG A 1 197 ? -20.277 0.798 13.559 1.00 88.19 197 ARG A C 1
ATOM 1589 O O . ARG A 1 197 ? -20.470 0.908 12.348 1.00 88.19 197 ARG A O 1
ATOM 1596 N N . LEU A 1 198 ? -19.107 1.045 14.145 1.00 89.19 198 LEU A N 1
ATOM 1597 C CA . LEU A 1 198 ? -17.896 1.377 13.401 1.00 89.19 198 LEU A CA 1
ATOM 1598 C C . LEU A 1 198 ? -17.563 0.273 12.389 1.00 89.19 198 LEU A C 1
ATOM 1600 O O . LEU A 1 198 ? -17.430 0.556 11.202 1.00 89.19 198 LEU A O 1
ATOM 1604 N N . LEU A 1 199 ? -17.515 -0.986 12.828 1.00 88.81 199 LEU A N 1
ATOM 1605 C CA . LEU A 1 199 ? -17.209 -2.121 11.958 1.00 88.81 199 LEU A CA 1
ATOM 1606 C C . LEU A 1 199 ? -18.244 -2.275 10.842 1.00 88.81 199 LEU A C 1
ATOM 1608 O O . LEU A 1 199 ? -17.868 -2.352 9.679 1.00 88.81 199 LEU A O 1
ATOM 1612 N N . ARG A 1 200 ? -19.548 -2.200 11.137 1.00 88.81 200 ARG A N 1
ATOM 1613 C CA . ARG A 1 200 ? -20.594 -2.235 10.093 1.00 88.81 200 ARG A CA 1
ATOM 1614 C C . ARG A 1 200 ? -20.401 -1.167 9.020 1.00 88.81 200 ARG A C 1
ATOM 1616 O O . ARG A 1 200 ? -20.642 -1.430 7.847 1.00 88.81 200 ARG A O 1
ATOM 1623 N N . ARG A 1 201 ? -19.953 0.028 9.405 1.00 89.44 201 ARG A N 1
ATOM 1624 C CA . ARG A 1 201 ? -19.661 1.113 8.463 1.00 89.44 201 ARG A CA 1
ATOM 1625 C C . ARG A 1 201 ? -18.444 0.808 7.587 1.00 89.44 201 ARG A C 1
ATOM 1627 O O . ARG A 1 201 ? -18.452 1.124 6.402 1.00 89.44 201 ARG A O 1
ATOM 1634 N N . LEU A 1 202 ? -17.418 0.180 8.157 1.00 87.75 202 LEU A N 1
ATOM 1635 C CA . LEU A 1 202 ? -16.192 -0.189 7.445 1.00 87.75 202 LEU A CA 1
ATOM 1636 C C . LEU A 1 202 ? -16.322 -1.489 6.635 1.00 87.75 202 LEU A C 1
ATOM 1638 O O . LEU A 1 202 ? -15.482 -1.739 5.777 1.00 87.75 202 LEU A O 1
ATOM 1642 N N . ALA A 1 203 ? -17.378 -2.281 6.846 1.00 86.56 203 ALA A N 1
ATOM 1643 C CA . ALA A 1 203 ? -17.579 -3.595 6.227 1.00 86.56 203 ALA A CA 1
ATOM 1644 C C . ALA A 1 203 ? -17.496 -3.582 4.692 1.00 86.56 203 ALA A C 1
ATOM 1646 O O . ALA A 1 203 ? -16.964 -4.511 4.093 1.00 86.56 203 ALA A O 1
ATOM 1647 N N . ARG A 1 204 ? -17.938 -2.496 4.041 1.00 87.00 204 ARG A N 1
ATOM 1648 C CA . ARG A 1 204 ? -17.838 -2.331 2.577 1.00 87.00 204 ARG A CA 1
ATOM 1649 C C . ARG A 1 204 ? -16.390 -2.341 2.053 1.00 87.00 204 ARG A C 1
ATOM 1651 O O . ARG A 1 204 ? -16.173 -2.540 0.863 1.00 87.00 204 ARG A O 1
ATOM 1658 N N . HIS A 1 205 ? -15.426 -2.096 2.931 1.00 86.00 205 HIS A N 1
ATOM 1659 C CA . HIS A 1 205 ? -13.992 -2.041 2.660 1.00 86.00 205 HIS A CA 1
ATOM 1660 C C . HIS A 1 205 ? -13.215 -3.024 3.553 1.00 86.00 205 HIS A C 1
ATOM 1662 O O . HIS A 1 205 ? -12.038 -2.800 3.842 1.00 86.00 205 HIS A O 1
ATOM 1668 N N . GLY A 1 206 ? -13.889 -4.065 4.055 1.00 79.12 206 GLY A N 1
ATOM 1669 C CA . GLY A 1 206 ? -13.346 -4.979 5.059 1.00 79.12 206 GLY A CA 1
ATOM 1670 C C . GLY A 1 206 ? -12.077 -5.713 4.617 1.00 79.12 206 GLY A C 1
ATOM 1671 O O . GLY A 1 206 ? -11.192 -5.945 5.437 1.00 79.12 206 GLY A O 1
ATOM 1672 N N . ASP A 1 207 ? -11.910 -5.937 3.310 1.00 80.00 207 ASP A N 1
ATOM 1673 C CA . ASP A 1 207 ? -10.717 -6.537 2.699 1.00 80.00 207 ASP A CA 1
ATOM 1674 C C . ASP A 1 207 ? -9.419 -5.774 3.021 1.00 80.00 207 ASP A C 1
ATOM 1676 O O . ASP A 1 207 ? -8.332 -6.356 3.050 1.00 80.00 207 ASP A O 1
ATOM 1680 N N . ARG A 1 208 ? -9.533 -4.472 3.305 1.00 82.00 208 ARG A N 1
ATOM 1681 C CA . ARG A 1 208 ? -8.426 -3.559 3.631 1.00 82.00 208 ARG A CA 1
ATOM 1682 C C . ARG A 1 208 ? -8.382 -3.152 5.102 1.00 82.00 208 ARG A C 1
ATOM 1684 O O . ARG A 1 208 ? -7.568 -2.298 5.465 1.00 82.00 208 ARG A O 1
ATOM 1691 N N . VAL A 1 209 ? -9.242 -3.735 5.933 1.00 86.38 209 VAL A N 1
ATOM 1692 C CA . VAL A 1 209 ? -9.325 -3.454 7.367 1.00 86.38 209 VAL A CA 1
ATOM 1693 C C . VAL A 1 209 ? -8.899 -4.695 8.144 1.00 86.38 209 VAL A C 1
ATOM 1695 O O . VAL A 1 209 ? -9.533 -5.748 8.083 1.00 86.38 209 VAL A O 1
ATOM 1698 N N . SER A 1 210 ? -7.812 -4.549 8.891 1.00 85.75 210 SER A N 1
ATOM 1699 C CA . SER A 1 210 ? -7.307 -5.556 9.814 1.00 85.75 210 SER A CA 1
ATOM 1700 C C . SER A 1 210 ? -7.704 -5.192 11.235 1.00 85.75 210 SER A C 1
ATOM 1702 O O . SER A 1 210 ? -7.567 -4.038 11.640 1.00 85.75 210 SER A O 1
ATOM 1704 N N . ILE A 1 211 ? -8.182 -6.163 12.005 1.00 85.94 211 ILE A N 1
ATOM 1705 C CA . ILE A 1 211 ? -8.592 -5.958 13.393 1.00 85.94 211 ILE A CA 1
ATOM 1706 C C . ILE A 1 211 ? -7.701 -6.815 14.280 1.00 85.94 211 ILE A C 1
ATOM 1708 O O . ILE A 1 211 ? -7.745 -8.042 14.208 1.00 85.94 211 ILE A O 1
ATOM 1712 N N . ALA A 1 212 ? -6.885 -6.148 15.091 1.00 84.38 212 ALA A N 1
ATOM 1713 C CA . ALA A 1 212 ? -6.020 -6.762 16.079 1.00 84.38 212 ALA A CA 1
ATOM 1714 C C . ALA A 1 212 ? -6.682 -6.699 17.460 1.00 84.38 212 ALA A C 1
ATOM 1716 O O . ALA A 1 212 ? -6.985 -5.618 17.970 1.00 84.38 212 ALA A O 1
ATOM 1717 N N . LEU A 1 213 ? -6.921 -7.867 18.049 1.00 83.00 213 LEU A N 1
ATOM 1718 C CA . LEU A 1 213 ? -7.556 -8.021 19.356 1.00 83.00 213 LEU A CA 1
ATOM 1719 C C . LEU A 1 213 ? -6.685 -8.894 20.251 1.00 83.00 213 LEU A C 1
ATOM 1721 O O . LEU A 1 213 ? -6.071 -9.856 19.782 1.00 83.00 213 LEU A O 1
ATOM 1725 N N . ARG A 1 214 ? -6.722 -8.612 21.554 1.00 77.69 214 ARG A N 1
ATOM 1726 C CA . ARG A 1 214 ? -6.277 -9.576 22.564 1.00 77.69 214 ARG A CA 1
ATOM 1727 C C . ARG A 1 214 ? -7.246 -10.755 22.619 1.00 77.69 214 ARG A C 1
ATOM 1729 O O . ARG A 1 214 ? -8.458 -10.561 22.533 1.00 77.69 214 ARG A O 1
ATOM 1736 N N . GLU A 1 215 ? -6.713 -11.961 22.812 1.00 71.50 215 GLU A N 1
ATOM 1737 C CA . GLU A 1 215 ? -7.490 -13.212 22.901 1.00 71.50 215 GLU A CA 1
ATOM 1738 C C . GLU A 1 215 ? -8.642 -13.109 23.925 1.00 71.50 215 GLU A C 1
ATOM 1740 O O . GLU A 1 215 ? -9.756 -13.559 23.673 1.00 71.50 215 GLU A O 1
ATOM 1745 N N . GLU A 1 216 ? -8.394 -12.421 25.043 1.00 74.75 216 GLU A N 1
ATOM 1746 C CA . GLU A 1 216 ? -9.337 -12.176 26.146 1.00 74.75 216 GLU A CA 1
ATOM 1747 C C . GLU A 1 216 ? -10.591 -11.394 25.719 1.00 74.75 216 GLU A C 1
ATOM 1749 O O . GLU A 1 216 ? -11.661 -11.570 26.295 1.00 74.75 216 GLU A O 1
ATOM 1754 N N . LEU A 1 217 ? -10.477 -10.545 24.691 1.00 73.88 217 LEU A N 1
ATOM 1755 C CA . LEU A 1 217 ? -11.570 -9.705 24.192 1.00 73.88 217 LEU A CA 1
ATOM 1756 C C . LEU A 1 217 ? -12.387 -10.387 23.088 1.00 73.88 217 LEU A C 1
ATOM 1758 O O . LEU A 1 217 ? -13.426 -9.869 22.673 1.00 73.88 217 LEU A O 1
ATOM 1762 N N . ARG A 1 218 ? -11.948 -11.558 22.612 1.00 72.38 218 ARG A N 1
ATOM 1763 C CA . ARG A 1 218 ? -12.603 -12.286 21.519 1.00 72.38 218 ARG A CA 1
ATOM 1764 C C . ARG A 1 218 ? -14.009 -12.760 21.883 1.00 72.38 218 ARG A C 1
ATOM 1766 O O . ARG A 1 218 ? -14.877 -12.795 21.020 1.00 72.38 218 ARG A O 1
ATOM 1773 N N . SER A 1 219 ? -14.252 -13.107 23.145 1.00 71.50 219 SER A N 1
ATOM 1774 C CA . SER A 1 219 ? -15.575 -13.536 23.620 1.00 71.50 219 SER A CA 1
ATOM 1775 C C . SER A 1 219 ? -16.580 -12.381 23.718 1.00 71.50 219 SER A C 1
ATOM 1777 O O . SER A 1 219 ? -17.784 -12.615 23.660 1.00 71.50 219 SER A O 1
ATOM 1779 N N . LEU A 1 220 ? -16.101 -11.136 23.826 1.00 69.94 220 LEU A N 1
ATOM 1780 C CA . LEU A 1 220 ? -16.930 -9.932 23.957 1.00 69.94 220 LEU A CA 1
ATOM 1781 C C . LEU A 1 220 ? -17.403 -9.378 22.604 1.00 69.94 220 LEU A C 1
ATOM 1783 O O . LEU A 1 220 ? -18.422 -8.682 22.537 1.00 69.94 220 LEU A O 1
ATOM 1787 N N . ILE A 1 221 ? -16.683 -9.669 21.514 1.00 72.00 221 ILE A N 1
ATOM 1788 C CA . ILE A 1 221 ? -17.019 -9.186 20.172 1.00 72.00 221 ILE A CA 1
ATOM 1789 C C . ILE A 1 221 ? -16.969 -10.327 19.159 1.00 72.00 221 ILE A C 1
ATOM 1791 O O . ILE A 1 221 ? -15.911 -10.844 18.815 1.00 72.00 221 ILE A O 1
ATOM 1795 N N . GLU A 1 222 ? -18.123 -10.619 18.571 1.00 71.69 222 GLU A N 1
ATOM 1796 C CA . GLU A 1 222 ? -18.208 -11.437 17.368 1.00 71.69 222 GLU A CA 1
ATOM 1797 C C . GLU A 1 222 ? -17.786 -10.593 16.154 1.00 71.69 222 GLU A C 1
ATOM 1799 O O . GLU A 1 222 ? -18.498 -9.671 15.736 1.00 71.69 222 GLU A O 1
ATOM 1804 N N . ILE A 1 223 ? -16.583 -10.854 15.639 1.00 74.50 223 ILE A N 1
ATOM 1805 C CA . ILE A 1 223 ? -16.063 -10.228 14.421 1.00 74.50 223 ILE A CA 1
ATOM 1806 C C . ILE A 1 223 ? -16.216 -11.200 13.265 1.00 74.50 223 ILE A C 1
ATOM 1808 O O . ILE A 1 223 ? -15.735 -12.330 13.322 1.00 74.50 223 ILE A O 1
ATOM 1812 N N . ASP A 1 224 ? -16.841 -10.720 12.195 1.00 74.56 224 ASP A N 1
ATOM 1813 C CA . ASP A 1 224 ? -16.973 -11.468 10.957 1.00 74.56 224 ASP A CA 1
ATOM 1814 C C . ASP A 1 224 ? -15.616 -11.562 10.240 1.00 74.56 224 ASP A C 1
ATOM 1816 O O . ASP A 1 224 ? -15.181 -10.638 9.545 1.00 74.56 224 ASP A O 1
ATOM 1820 N N . SER A 1 225 ? -14.943 -12.698 10.419 1.00 70.19 225 SER A N 1
ATOM 1821 C CA . SER A 1 225 ? -13.663 -13.008 9.781 1.00 70.19 225 SER A CA 1
ATOM 1822 C C . SER A 1 225 ? -13.768 -13.245 8.271 1.00 70.19 225 SER A C 1
ATOM 1824 O O . SER A 1 225 ? -12.741 -13.400 7.617 1.00 70.19 225 SER A O 1
ATOM 1826 N N . SER A 1 226 ? -14.980 -13.310 7.705 1.00 65.25 226 SER A N 1
ATOM 1827 C CA . SER A 1 226 ? -15.177 -13.349 6.250 1.00 65.25 226 SER A CA 1
ATOM 1828 C C . SER A 1 226 ? -15.112 -11.957 5.615 1.00 65.25 226 SER A C 1
ATOM 1830 O O . SER A 1 226 ? -14.826 -11.833 4.425 1.00 65.25 226 SER A O 1
ATOM 1832 N N . VAL A 1 227 ? -15.337 -10.912 6.418 1.00 72.19 227 VAL A N 1
ATOM 1833 C CA . VAL A 1 227 ? -15.316 -9.511 5.985 1.00 72.19 227 VAL A CA 1
ATOM 1834 C C . VAL A 1 227 ? -14.020 -8.824 6.399 1.00 72.19 227 VAL A C 1
ATOM 1836 O O . VAL A 1 227 ? -13.481 -8.051 5.616 1.00 72.19 227 VAL A O 1
ATOM 1839 N N . PHE A 1 228 ? -13.513 -9.092 7.604 1.00 80.06 228 PHE A N 1
ATOM 1840 C CA . PHE A 1 228 ? -12.327 -8.433 8.155 1.00 80.06 228 PHE A CA 1
ATOM 1841 C C . PHE A 1 228 ? -11.157 -9.393 8.330 1.00 80.06 228 PHE A C 1
ATOM 1843 O O . PHE A 1 228 ? -11.332 -10.552 8.705 1.00 80.06 228 PHE A O 1
ATOM 1850 N N . ASN A 1 229 ? -9.938 -8.873 8.167 1.00 76.06 229 ASN A N 1
ATOM 1851 C CA . ASN A 1 229 ? -8.732 -9.629 8.489 1.00 76.06 229 ASN A CA 1
ATOM 1852 C C . ASN A 1 229 ? -8.509 -9.608 10.007 1.00 76.06 229 ASN A C 1
ATOM 1854 O O . ASN A 1 229 ? -8.068 -8.603 10.565 1.00 76.06 229 ASN A O 1
ATOM 1858 N N . LEU A 1 230 ? -8.824 -10.703 10.693 1.00 76.25 230 LEU A N 1
ATOM 1859 C CA . LEU A 1 230 ? -8.639 -10.804 12.139 1.00 76.25 230 LEU A CA 1
ATOM 1860 C C . LEU A 1 230 ? -7.205 -11.242 12.471 1.00 76.25 230 LEU A C 1
ATOM 1862 O O . LEU A 1 230 ? -6.743 -12.286 12.012 1.00 76.25 230 LEU A O 1
ATOM 1866 N N . VAL A 1 231 ? -6.507 -10.444 13.277 1.00 74.94 231 VAL A N 1
ATOM 1867 C CA . VAL A 1 231 ? -5.155 -10.728 13.770 1.00 74.94 231 VAL A CA 1
ATOM 1868 C C . VAL A 1 231 ? -5.248 -10.942 15.278 1.00 74.94 231 VAL A C 1
ATOM 1870 O O . VAL A 1 231 ? -5.527 -10.011 16.028 1.00 74.94 231 VAL A O 1
ATOM 1873 N N . LEU A 1 232 ? -5.059 -12.179 15.733 1.00 63.78 232 LEU A N 1
ATOM 1874 C CA . LEU A 1 232 ? -5.016 -12.474 17.165 1.00 63.78 232 LEU A CA 1
ATOM 1875 C C . LEU A 1 232 ? -3.626 -12.153 17.689 1.00 63.78 232 LEU A C 1
ATOM 1877 O O . LEU A 1 232 ? -2.631 -12.722 17.235 1.00 63.78 232 LEU A O 1
ATOM 1881 N N . GLU A 1 233 ? -3.560 -11.235 18.642 1.00 62.22 233 GLU A N 1
ATOM 1882 C CA . GLU A 1 233 ? -2.322 -10.964 19.347 1.00 62.22 233 GLU A CA 1
ATOM 1883 C C . GLU A 1 233 ? -2.266 -11.823 20.605 1.00 62.22 233 GLU A C 1
ATOM 1885 O O . GLU A 1 233 ? -2.996 -11.602 21.574 1.00 62.22 233 GLU A O 1
ATOM 1890 N N . GLY A 1 234 ? -1.383 -12.823 20.573 1.00 40.69 234 GLY A N 1
ATOM 1891 C CA . GLY A 1 234 ? -1.047 -13.608 21.752 1.00 40.69 234 GLY A CA 1
ATOM 1892 C C . GLY A 1 234 ? -0.455 -12.710 22.837 1.00 40.69 234 GLY A C 1
ATOM 1893 O O . GLY A 1 234 ? 0.319 -11.791 22.553 1.00 40.69 234 GLY A O 1
ATOM 1894 N N . ALA A 1 235 ? -0.821 -12.973 24.090 1.00 37.50 235 ALA A N 1
ATOM 1895 C CA . ALA A 1 235 ? -0.270 -12.280 25.244 1.00 37.50 235 ALA A CA 1
ATOM 1896 C C . ALA A 1 235 ? 1.264 -12.437 25.281 1.00 37.50 235 ALA A C 1
ATOM 1898 O O . ALA A 1 235 ? 1.787 -13.473 25.680 1.00 37.50 235 ALA A O 1
ATOM 1899 N N . GLY A 1 236 ? 1.989 -11.395 24.865 1.00 41.56 236 GLY A N 1
ATOM 1900 C CA . GLY A 1 236 ? 3.440 -11.292 25.024 1.00 41.56 236 GLY A CA 1
ATOM 1901 C C . GLY A 1 236 ? 4.236 -11.403 23.725 1.00 41.56 236 GLY A C 1
ATOM 1902 O O . GLY A 1 236 ? 4.563 -12.486 23.255 1.00 41.56 236 GLY A O 1
ATOM 1903 N N . GLY A 1 237 ? 4.659 -10.247 23.217 1.00 28.42 237 GLY A N 1
ATOM 1904 C CA . GLY A 1 237 ? 5.630 -10.130 22.134 1.00 28.42 237 GLY A CA 1
ATOM 1905 C C . GLY A 1 237 ? 6.501 -8.890 22.295 1.00 28.42 237 GLY A C 1
ATOM 1906 O O . GLY A 1 237 ? 6.568 -8.064 21.395 1.00 28.42 237 GLY A O 1
ATOM 1907 N N . ARG A 1 238 ? 7.151 -8.734 23.458 1.00 31.88 238 ARG A N 1
ATOM 1908 C CA . ARG A 1 238 ? 8.396 -7.957 23.536 1.00 31.88 238 ARG A CA 1
ATOM 1909 C C . ARG A 1 238 ? 9.444 -8.704 22.713 1.00 31.88 238 ARG A C 1
ATOM 1911 O O . ARG A 1 238 ? 9.774 -9.832 23.080 1.00 31.88 238 ARG A O 1
ATOM 1918 N N . LYS A 1 239 ? 9.989 -8.057 21.688 1.00 30.98 239 LYS A N 1
ATOM 1919 C CA . LYS A 1 239 ? 11.429 -7.986 21.406 1.00 30.98 239 LYS A CA 1
ATOM 1920 C C . LYS A 1 239 ? 11.696 -6.884 20.395 1.00 30.98 239 LYS A C 1
ATOM 1922 O O . LYS A 1 239 ? 11.004 -6.874 19.358 1.00 30.98 239 LYS A O 1
#

pLDDT: mean 72.34, std 11.79, range [28.42, 89.44]

Sequence (239 aa):
MAYAEMIEAYRTLYGRLLSNRGIATRIRNKVRHLTRPVGGSVEPMREQLAKLERIVIHGVLAGGVSRIVHFLRSLPYLRPRLLPLVIEDWVVGLSMRDYVDRHLNSEVGRVSERARAYLESIQRAFQRQVQLGAVEVSLDEVRHRAANLSVHVKGWLDRGFFDQAGRHLEAVLKRTTASITLRIDTLHESEVQHLKRLLRRLARHGDRVSIALREELRSLIEIDSSVFNLVLEGAGGRK

Foldseek 3Di:
DPPVVVVVVVLVVLCCCLPLQNLLVVLQVVVVPDPDDPDDDPDDPVVLCVVLVVLCVVQQVVVDPVSVVSLVSSQPPVCNVCVSVSSVSVSVSRVSVVCCCVPQQVLQVVLVVVVVVLVVVVCVVCVVCVVVVQKDWDWDRDRRDRIEIEIAGDDDDDLSVLVSCLVSVLVSLVPHVYAYEYEYEDDDLVCQVSVVVSCVSCLVVQVRYEYEYEPVCCVSHDDDCVRHRYDYDYPDDDD

Secondary structure (DSSP, 8-state):
--HHHHHHHHHHHHHHHTSHHHHHHHHHHHHHH-SS-S---SS-HHHHHHHHHHHHHHHTGGG-HHHHHHHHTTS-TT-GGGHHHHHHHHHHHHHHHHHHIIIIIHHHHHHHHHHHHHHHHHHHHTHHHHHTTSEEEEEE--TTS--EEEEEE-S---HHHHHHHHHHHHHHHHHS--EEEEEES---HHHHHHHHHHHHHHGGGGGGEEEEEEGGGTTT----TTTSEEEEE-S----

Radius of gyration: 26.2 Å; chains: 1; bounding box: 53×37×72 Å